Protein AF-A0A2D0HKQ8-F1 (afdb_monomer_lite)

Sequence (225 aa):
MSVLKEPLATPSRVRGIYRYLLQIKGQREKRQVLEQILSPNKLVEHLLSAEDKLNGKKAPHIMFRRTLNESIKCGLLIDNNDEICINPNLPEEARNPQLGDNLLPNTLATLFFASGNTDEEDFAYVCTWFLAQDIYDFSGNWKVVEEMVVNQGVAESLELKMSNNTLSGQMDDWICYIGLAWGHALDGKKVTVPDPTLYIKRNLKDLFQKTSWYKNYSSEILLTG

Radius of gyration: 21.57 Å; chains: 1; bounding box: 50×76×58 Å

pLDDT: mean 85.51, std 13.69, range [39.44, 98.31]

Secondary structure (DSSP, 8-state):
--GGG-TT--HHHHHHHHHHHHHSGGGEEEHHHHHHHHS-HHHHGGGS-HHHHHTTPPPP-HHHHHHHHHHHHTTSEEEETTEEEE-TTS-TTTT-TTTHHHHHHHHHHHHHT-TT-TTSHHHHHHHHHHHTS-TTT---SHHHHHHHHHHTTHHHHS-----SHHHHHHHHHHHHHHTSEEEEEETTEEEEEE-THHHHHHHHHHHHHS-GGGGTSSSSSSS--

Structure (mmCIF, N/CA/C/O backbone):
data_AF-A0A2D0HKQ8-F1
#
_entry.id   AF-A0A2D0HKQ8-F1
#
loop_
_atom_site.group_PDB
_atom_site.id
_atom_site.type_symbol
_atom_site.label_atom_id
_atom_site.label_alt_id
_atom_site.label_comp_id
_atom_site.label_asym_id
_atom_site.label_entity_id
_atom_site.label_seq_id
_atom_site.pdbx_PDB_ins_code
_atom_site.Cartn_x
_atom_site.Cartn_y
_atom_site.Cartn_z
_atom_site.occupancy
_atom_site.B_iso_or_equiv
_atom_site.auth_seq_id
_atom_site.auth_comp_id
_atom_site.auth_asym_id
_atom_site.auth_atom_id
_atom_site.pdbx_PDB_model_num
ATOM 1 N N . MET A 1 1 ? -7.581 9.663 -8.460 1.00 60.88 1 MET A N 1
ATOM 2 C CA . MET A 1 1 ? -6.170 10.109 -8.272 1.00 60.88 1 MET A CA 1
ATOM 3 C C . MET A 1 1 ? -5.480 9.062 -7.430 1.00 60.88 1 MET A C 1
ATOM 5 O O . MET A 1 1 ? -5.968 8.878 -6.326 1.00 60.88 1 MET A O 1
ATOM 9 N N . SER A 1 2 ? -4.420 8.397 -7.898 1.00 81.38 2 SER A N 1
ATOM 10 C CA . SER A 1 2 ? -3.868 7.227 -7.191 1.00 81.38 2 SER A CA 1
ATOM 11 C C . SER A 1 2 ? -3.296 7.528 -5.818 1.00 81.38 2 SER A C 1
ATOM 13 O O . SER A 1 2 ? -3.039 8.678 -5.446 1.00 81.38 2 SER A O 1
ATOM 15 N N . VAL A 1 3 ? -2.986 6.440 -5.122 1.00 87.19 3 VAL A N 1
ATOM 16 C CA . VAL A 1 3 ? -2.209 6.423 -3.888 1.00 87.19 3 VAL A CA 1
ATOM 17 C C . VAL A 1 3 ? -0.867 7.170 -3.992 1.00 87.19 3 VAL A C 1
ATOM 19 O O . VAL A 1 3 ? -0.371 7.669 -2.985 1.00 87.19 3 VAL A O 1
ATOM 22 N N . LEU A 1 4 ? -0.303 7.348 -5.198 1.00 86.56 4 LEU A N 1
ATOM 23 C CA . LEU A 1 4 ? 0.923 8.134 -5.404 1.00 86.56 4 LEU A CA 1
ATOM 24 C C . LEU A 1 4 ? 0.762 9.606 -5.019 1.00 86.56 4 LEU A C 1
ATOM 26 O O . LEU A 1 4 ? 1.709 10.234 -4.545 1.00 86.56 4 LEU A O 1
ATOM 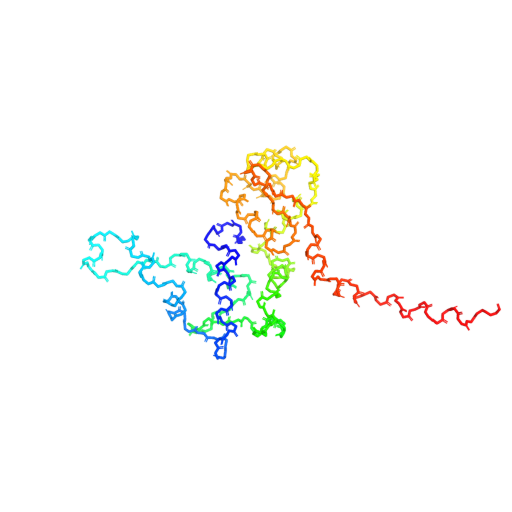30 N N . LYS A 1 5 ? -0.426 10.172 -5.242 1.00 87.25 5 LYS A N 1
ATOM 31 C CA . LYS A 1 5 ? -0.702 11.601 -5.038 1.00 87.25 5 LYS A CA 1
ATOM 32 C C . LYS A 1 5 ? -1.085 11.930 -3.594 1.00 87.25 5 LYS A C 1
ATOM 34 O O . LYS A 1 5 ? -1.220 13.107 -3.263 1.00 87.25 5 LYS A O 1
ATOM 39 N N . GLU A 1 6 ? -1.219 10.924 -2.730 1.00 91.94 6 GLU A N 1
ATOM 40 C CA . GLU A 1 6 ? -1.502 11.095 -1.307 1.00 91.94 6 GLU A CA 1
ATOM 41 C C . GLU A 1 6 ? -0.282 10.672 -0.466 1.00 91.94 6 GLU A C 1
ATOM 43 O O . GLU A 1 6 ? -0.179 9.524 -0.035 1.00 91.94 6 GLU A O 1
ATOM 48 N N . PRO A 1 7 ? 0.657 11.592 -0.172 1.00 89.25 7 PRO A N 1
ATOM 49 C CA . PRO A 1 7 ? 1.921 11.256 0.490 1.00 89.25 7 PRO A CA 1
ATOM 50 C C . PRO A 1 7 ? 1.766 10.759 1.929 1.00 89.25 7 PRO A C 1
ATOM 52 O O . PRO A 1 7 ? 2.714 10.259 2.547 1.00 89.25 7 PRO A O 1
ATOM 55 N N . LEU A 1 8 ? 0.576 10.925 2.506 1.00 91.44 8 LEU A N 1
ATOM 56 C CA . LEU A 1 8 ? 0.269 10.392 3.819 1.00 91.44 8 LEU A CA 1
ATOM 57 C C . LEU A 1 8 ? -0.175 8.927 3.758 1.00 91.44 8 LEU A C 1
ATOM 59 O O . LEU A 1 8 ? -0.024 8.243 4.768 1.00 91.44 8 LEU A O 1
ATOM 63 N N . ALA A 1 9 ? -0.620 8.416 2.610 1.00 93.38 9 ALA A N 1
ATOM 64 C CA . ALA A 1 9 ? -1.047 7.032 2.418 1.00 93.38 9 ALA A CA 1
ATOM 65 C C . ALA A 1 9 ? 0.132 6.111 2.056 1.00 93.38 9 ALA A C 1
ATOM 67 O O . ALA A 1 9 ? 0.179 5.509 0.991 1.00 93.38 9 ALA A O 1
ATOM 68 N N . THR A 1 10 ? 1.101 5.977 2.965 1.00 94.50 10 THR A N 1
ATOM 69 C CA . THR A 1 10 ? 2.236 5.058 2.771 1.00 94.50 10 THR A CA 1
ATOM 70 C C . THR A 1 10 ? 1.828 3.601 3.018 1.00 94.50 10 THR A C 1
ATOM 72 O O . THR A 1 10 ? 0.952 3.345 3.859 1.00 94.50 10 THR A O 1
ATOM 75 N N . PRO A 1 11 ? 2.523 2.613 2.417 1.00 96.50 11 PRO A N 1
ATOM 76 C CA . PRO A 1 11 ? 2.195 1.198 2.602 1.00 96.50 11 PRO A CA 1
ATOM 77 C C . PRO A 1 11 ? 2.167 0.755 4.069 1.00 96.50 11 PRO A C 1
ATOM 79 O O . PRO A 1 11 ? 1.305 -0.013 4.490 1.00 96.50 11 PRO A O 1
ATOM 82 N N . SER A 1 12 ? 3.088 1.276 4.885 1.00 95.56 12 SER A N 1
ATOM 83 C CA . SER A 1 12 ? 3.167 0.979 6.319 1.00 95.56 12 SER A CA 1
ATOM 84 C C . SER A 1 12 ? 1.918 1.409 7.094 1.00 95.56 12 SER A C 1
ATOM 86 O O . SER A 1 12 ? 1.480 0.693 7.995 1.00 95.56 12 SER A O 1
ATOM 88 N N . ARG A 1 13 ? 1.321 2.551 6.737 1.00 95.56 13 ARG A N 1
ATOM 89 C CA . ARG A 1 13 ? 0.114 3.074 7.388 1.00 95.56 13 ARG A CA 1
ATOM 90 C C . ARG A 1 13 ? -1.123 2.309 6.932 1.00 95.56 13 ARG A C 1
ATOM 92 O O . ARG A 1 13 ? -1.916 1.914 7.783 1.00 95.56 13 ARG A O 1
ATOM 99 N N . VAL A 1 14 ? -1.237 2.025 5.631 1.00 97.75 14 VAL A N 1
ATOM 100 C CA . VAL A 1 14 ? -2.306 1.172 5.075 1.00 97.75 14 VAL A CA 1
ATOM 101 C C . VAL A 1 14 ? -2.284 -0.203 5.746 1.00 97.75 14 VAL A C 1
ATOM 103 O O . VAL A 1 14 ? -3.293 -0.650 6.295 1.00 97.75 14 VAL A O 1
ATOM 106 N N . ARG A 1 15 ? -1.102 -0.832 5.817 1.00 97.75 15 ARG A N 1
ATOM 107 C CA . ARG A 1 15 ? -0.894 -2.101 6.523 1.00 97.75 15 ARG A CA 1
ATOM 108 C C . ARG A 1 15 ? -1.275 -2.014 7.998 1.00 97.75 15 ARG A C 1
ATOM 110 O O . ARG A 1 15 ? -1.873 -2.949 8.514 1.00 97.75 15 ARG A O 1
ATOM 117 N N . GLY A 1 16 ? -0.951 -0.914 8.679 1.00 97.06 16 GLY A N 1
ATOM 118 C CA . GLY A 1 16 ? -1.303 -0.707 10.086 1.00 97.06 16 GLY A CA 1
ATOM 119 C C . GLY A 1 16 ? -2.813 -0.760 10.334 1.00 97.06 16 GLY A C 1
ATOM 120 O O . GLY A 1 16 ? -3.260 -1.491 11.219 1.00 97.06 16 GLY A O 1
ATOM 121 N N . ILE A 1 17 ? -3.595 -0.049 9.514 1.00 97.75 17 ILE A N 1
ATOM 122 C CA . ILE A 1 17 ? -5.064 -0.065 9.591 1.00 97.75 17 ILE A CA 1
ATOM 123 C C . ILE A 1 17 ? -5.597 -1.468 9.291 1.00 97.75 17 ILE A C 1
ATOM 125 O O . ILE A 1 17 ? -6.369 -2.025 10.072 1.00 97.75 17 ILE A O 1
ATOM 129 N N . TYR A 1 18 ? -5.143 -2.061 8.189 1.00 98.31 18 TYR A N 1
ATOM 130 C CA . TYR A 1 18 ? -5.582 -3.380 7.750 1.00 98.31 18 TYR A CA 1
ATOM 131 C C . TYR A 1 18 ? -5.299 -4.474 8.782 1.00 98.31 18 TYR A C 1
ATOM 133 O O . TYR A 1 18 ? -6.181 -5.250 9.148 1.00 98.31 18 TYR A O 1
ATOM 141 N N . ARG A 1 19 ? -4.071 -4.507 9.306 1.00 97.69 19 ARG A N 1
ATOM 142 C CA . ARG A 1 19 ? -3.633 -5.485 10.301 1.00 97.69 19 ARG A CA 1
ATOM 143 C C . ARG A 1 19 ? -4.420 -5.361 11.598 1.00 97.69 19 ARG A C 1
ATOM 145 O O . ARG A 1 19 ? -4.717 -6.384 12.202 1.00 97.69 19 ARG A O 1
ATOM 152 N N . TYR A 1 20 ? -4.763 -4.147 12.026 1.00 97.75 20 TYR A N 1
ATOM 153 C CA . TYR A 1 20 ? -5.640 -3.962 13.179 1.00 97.75 20 TYR A CA 1
ATOM 154 C C . TYR A 1 20 ? -7.021 -4.580 12.919 1.00 97.75 20 TYR A C 1
ATOM 156 O O . TYR A 1 20 ? -7.471 -5.421 13.698 1.00 97.75 20 TYR A O 1
ATOM 164 N N . LEU A 1 21 ? -7.650 -4.238 11.789 1.00 97.94 21 LEU A N 1
ATOM 165 C CA . LEU A 1 21 ? -8.974 -4.753 11.428 1.00 97.94 21 LEU A CA 1
ATOM 166 C C . LEU A 1 21 ? -8.990 -6.280 11.258 1.00 97.94 21 LEU A C 1
ATOM 168 O O . LEU A 1 21 ? -9.980 -6.914 11.603 1.00 97.94 21 LEU A O 1
ATOM 172 N N . LEU A 1 22 ? -7.895 -6.893 10.803 1.00 97.50 22 LEU A N 1
ATOM 173 C CA . LEU A 1 22 ? -7.784 -8.352 10.718 1.00 97.50 22 LEU A CA 1
ATOM 174 C C . LEU A 1 22 ? -7.920 -9.050 12.079 1.00 97.50 22 LEU A C 1
ATOM 176 O O . LEU A 1 22 ? -8.402 -10.179 12.125 1.00 97.50 22 LEU A O 1
ATOM 180 N N . GLN A 1 23 ? -7.475 -8.414 13.167 1.00 96.81 23 GLN A N 1
ATOM 181 C CA . GLN A 1 23 ? -7.371 -9.044 14.491 1.00 96.81 23 GLN A CA 1
ATOM 182 C C . GLN A 1 23 ? -8.586 -8.801 15.389 1.00 96.81 23 GLN A C 1
ATOM 184 O O . GLN A 1 23 ? -8.787 -9.525 16.365 1.00 96.81 23 GLN A O 1
ATOM 189 N N . ILE A 1 24 ? -9.400 -7.789 15.096 1.00 96.00 24 ILE A N 1
ATOM 190 C CA . ILE A 1 24 ? -10.582 -7.488 15.904 1.00 96.00 24 ILE A CA 1
ATOM 191 C C . ILE A 1 24 ? -11.758 -8.404 15.555 1.00 96.00 24 ILE A C 1
ATOM 193 O O . ILE A 1 24 ? -11.934 -8.863 14.423 1.00 96.00 24 ILE A O 1
ATOM 197 N N . LYS A 1 25 ? -12.618 -8.652 16.547 1.00 92.19 25 LYS A N 1
ATOM 198 C CA . LYS A 1 25 ? -13.805 -9.491 16.375 1.00 92.19 25 LYS A CA 1
ATOM 199 C C . LYS A 1 25 ? -14.742 -8.878 15.332 1.00 92.19 25 LYS A C 1
ATOM 201 O O . LYS A 1 25 ? -15.157 -7.734 15.458 1.00 92.19 25 LYS A O 1
ATOM 206 N N . GLY A 1 26 ? -15.109 -9.670 14.327 1.00 92.50 26 GLY A N 1
ATOM 207 C CA . GLY A 1 26 ? -16.005 -9.231 13.253 1.00 92.50 26 GLY A CA 1
ATOM 208 C C . GLY A 1 26 ? -15.357 -8.307 12.219 1.00 92.50 26 GLY A C 1
ATOM 209 O O . GLY A 1 26 ? -16.068 -7.848 11.332 1.00 92.50 26 GLY A O 1
ATOM 210 N N . GLN A 1 27 ? -14.044 -8.052 12.320 1.00 96.06 27 GLN A N 1
ATOM 211 C CA . GLN A 1 27 ? -13.247 -7.286 11.349 1.00 96.06 27 GLN A CA 1
ATOM 212 C C . GLN A 1 27 ? -13.835 -5.924 10.981 1.00 96.06 27 GLN A C 1
ATOM 214 O O . GLN A 1 27 ? -13.778 -5.476 9.832 1.00 96.06 27 GLN A O 1
ATOM 219 N N . ARG A 1 28 ? -14.436 -5.281 11.981 1.00 96.38 28 ARG A N 1
ATOM 220 C CA . ARG A 1 28 ? -15.141 -4.017 11.841 1.00 96.38 28 ARG A CA 1
ATOM 221 C C . ARG A 1 28 ? -14.999 -3.180 13.095 1.00 96.38 28 ARG A C 1
ATOM 223 O O . ARG A 1 28 ? -15.052 -3.721 14.195 1.00 96.38 28 ARG A O 1
ATOM 230 N N . GLU A 1 29 ? -14.836 -1.879 12.917 1.00 97.31 29 GLU A N 1
ATOM 231 C CA . GLU A 1 29 ? -14.705 -0.930 14.019 1.00 97.31 29 GLU A CA 1
ATOM 232 C C . GLU A 1 29 ? -15.320 0.413 13.643 1.00 97.31 29 GLU A C 1
ATOM 234 O O . GLU A 1 29 ? -15.276 0.825 12.481 1.00 97.31 29 GLU A O 1
ATOM 239 N N . LYS A 1 30 ? -15.854 1.132 14.630 1.00 96.75 30 LYS A N 1
ATOM 240 C CA . LYS A 1 30 ? -16.322 2.502 14.423 1.00 96.75 30 LYS A CA 1
ATOM 241 C C . LYS A 1 30 ? -15.161 3.387 13.997 1.00 96.75 30 LYS A C 1
ATOM 243 O O . LYS A 1 30 ? -14.105 3.382 14.635 1.00 96.75 30 LYS A O 1
ATOM 248 N N . ARG A 1 31 ? -15.372 4.226 12.982 1.00 95.50 31 ARG A N 1
ATOM 249 C CA . ARG A 1 31 ? -14.347 5.139 12.447 1.00 95.50 31 ARG A CA 1
ATOM 250 C C . ARG A 1 31 ? -13.660 5.949 13.550 1.00 95.50 31 ARG A C 1
ATOM 252 O O . ARG A 1 31 ? -12.436 6.049 13.566 1.00 95.50 31 ARG A O 1
ATOM 259 N N . GLN A 1 32 ? -14.432 6.484 14.498 1.00 92.50 32 GLN A N 1
ATOM 260 C CA . GLN A 1 32 ? -13.900 7.281 15.611 1.00 92.50 32 GLN A CA 1
ATOM 261 C C . GLN A 1 32 ? -12.996 6.478 16.555 1.00 92.50 32 GLN A C 1
ATOM 263 O O . GLN A 1 32 ? -11.995 7.004 17.039 1.00 92.50 32 GLN A O 1
ATOM 268 N N . VAL A 1 33 ? -13.343 5.217 16.823 1.00 93.94 33 VAL A N 1
ATOM 269 C CA . VAL A 1 33 ? -12.554 4.329 17.689 1.00 93.94 33 VAL A CA 1
ATOM 270 C C . VAL A 1 33 ? -11.253 3.955 16.983 1.00 93.94 33 VAL A C 1
ATOM 272 O O . VAL A 1 33 ? -10.176 4.075 17.565 1.00 93.94 33 VAL A O 1
ATOM 275 N N . LEU A 1 34 ? -11.342 3.607 15.698 1.00 94.31 34 LEU A N 1
ATOM 276 C CA . LEU A 1 34 ? -10.190 3.308 14.853 1.00 94.31 34 LEU A CA 1
ATOM 277 C C . LEU A 1 34 ? -9.210 4.495 14.776 1.00 94.31 34 LEU A C 1
ATOM 279 O O . LEU A 1 34 ? -8.004 4.306 14.945 1.00 94.31 34 LEU A O 1
ATOM 283 N N . GLU A 1 35 ? -9.727 5.718 14.596 1.00 93.19 35 GLU A N 1
ATOM 284 C CA . GLU A 1 35 ? -8.941 6.962 14.577 1.00 93.19 35 GLU A CA 1
ATOM 285 C C . GLU A 1 35 ? -8.179 7.165 15.895 1.00 93.19 35 GLU A C 1
ATOM 287 O O . GLU A 1 35 ? -6.978 7.428 15.877 1.00 93.19 35 GLU A O 1
ATOM 292 N N . GLN A 1 36 ? -8.837 6.970 17.041 1.00 91.31 36 GLN A N 1
ATOM 293 C CA . GLN A 1 36 ? -8.220 7.157 18.359 1.00 91.31 36 GLN A CA 1
ATOM 294 C C . GLN A 1 36 ? -7.177 6.090 18.705 1.00 91.31 36 GLN A C 1
ATOM 296 O O . GLN A 1 36 ? -6.189 6.404 19.370 1.00 91.31 36 GLN A O 1
ATOM 301 N N . ILE A 1 37 ? -7.386 4.843 18.277 1.00 92.50 37 ILE A N 1
ATOM 302 C CA . ILE A 1 37 ? -6.461 3.737 18.554 1.00 92.50 37 ILE A CA 1
ATOM 303 C C . ILE A 1 37 ? -5.204 3.855 17.689 1.00 92.50 37 ILE A C 1
ATOM 305 O O . ILE A 1 37 ? -4.091 3.735 18.201 1.00 92.50 37 ILE A O 1
ATOM 309 N N . LEU A 1 38 ? -5.370 4.094 16.385 1.00 92.62 38 LEU A N 1
ATOM 310 C CA . LEU A 1 38 ? -4.259 4.098 15.428 1.00 92.62 38 LEU A CA 1
ATOM 311 C C . LEU A 1 38 ? -3.566 5.458 15.306 1.00 92.62 38 LEU A C 1
ATOM 313 O O . LEU A 1 38 ? -2.425 5.535 14.854 1.00 92.62 38 LEU A O 1
ATOM 317 N N . SER A 1 39 ? -4.224 6.533 15.736 1.00 91.25 39 SER A N 1
ATOM 318 C CA . SER A 1 39 ? -3.651 7.873 15.810 1.00 91.25 39 SER A CA 1
ATOM 319 C C . SER A 1 39 ? -4.059 8.553 17.123 1.00 91.25 39 SER A C 1
ATOM 321 O O . SER A 1 39 ? -4.882 9.459 17.111 1.00 91.25 39 SER A O 1
ATOM 323 N N . PRO A 1 40 ? -3.503 8.159 18.283 1.00 89.19 40 PRO A N 1
ATOM 324 C CA . PRO A 1 40 ? -3.860 8.777 19.559 1.00 89.19 40 PRO A CA 1
ATOM 325 C C . PRO A 1 40 ? -3.636 10.294 19.578 1.00 89.19 40 PRO A C 1
ATOM 327 O O . PRO A 1 40 ? -2.639 10.781 19.043 1.00 89.19 40 PRO A O 1
ATOM 330 N N . ASN A 1 41 ? -4.502 11.039 20.280 1.00 86.88 41 ASN A N 1
ATOM 331 C CA . ASN A 1 41 ? -4.439 12.511 20.372 1.00 86.88 41 ASN A CA 1
ATOM 332 C C . ASN A 1 41 ? -3.042 13.032 20.745 1.00 86.88 41 ASN A C 1
ATOM 334 O O . ASN A 1 41 ? -2.561 13.992 20.150 1.00 86.88 41 ASN A O 1
ATOM 338 N N . LYS A 1 42 ? -2.343 12.344 21.656 1.00 86.12 42 LYS A N 1
ATOM 339 C CA . LYS A 1 42 ? -0.983 12.711 22.080 1.00 86.12 42 LYS A CA 1
ATOM 340 C C . LYS A 1 42 ? 0.024 12.784 20.928 1.00 86.12 42 LYS A C 1
ATOM 342 O O . LYS A 1 42 ? 0.965 13.564 21.000 1.00 86.12 42 LYS A O 1
ATOM 347 N N . LEU A 1 43 ? -0.164 12.001 19.863 1.00 84.62 43 LEU A N 1
ATOM 348 C CA . LEU A 1 43 ? 0.714 12.038 18.690 1.00 84.62 43 LEU A CA 1
ATOM 349 C C . LEU A 1 43 ? 0.477 13.274 17.818 1.00 84.62 43 LEU A C 1
ATOM 351 O O . LEU A 1 43 ? 1.386 13.696 17.113 1.00 84.62 43 LEU A O 1
ATOM 355 N N . VAL A 1 44 ? -0.717 13.867 17.871 1.00 85.31 44 VAL A N 1
ATOM 356 C CA . VAL A 1 44 ? -1.133 14.989 17.013 1.00 85.31 44 VAL A CA 1
ATOM 357 C C . VAL A 1 44 ? -1.253 16.317 17.768 1.00 85.31 44 VAL A C 1
ATOM 359 O O . VAL A 1 44 ? -1.346 17.369 17.147 1.00 85.31 44 VAL A O 1
ATOM 362 N N . GLU A 1 45 ? -1.166 16.310 19.098 1.00 85.00 45 GLU A N 1
ATOM 363 C CA . GLU A 1 45 ? -1.224 17.506 19.953 1.00 85.00 45 GLU A CA 1
ATOM 364 C C . GLU A 1 45 ? -0.176 18.578 19.613 1.00 85.00 45 GLU A C 1
ATOM 366 O O . GLU A 1 45 ? -0.408 19.762 19.857 1.00 85.00 45 GLU A O 1
ATOM 371 N N . HIS A 1 46 ? 0.977 18.201 19.054 1.00 85.62 46 HIS A N 1
ATOM 372 C CA . HIS A 1 46 ? 2.011 19.154 18.632 1.00 85.62 46 HIS A CA 1
ATOM 373 C C . HIS A 1 46 ? 1.584 20.023 17.436 1.00 85.62 46 HIS A C 1
ATOM 375 O O . HIS A 1 46 ? 2.191 21.062 17.201 1.00 85.62 46 HIS A O 1
ATOM 381 N N . LEU A 1 47 ? 0.534 19.623 16.711 1.00 85.31 47 LEU A N 1
ATOM 382 C CA . LEU A 1 47 ? -0.031 20.370 15.584 1.00 85.31 47 LEU A CA 1
ATOM 383 C C . LEU A 1 47 ? -0.984 21.490 16.027 1.00 85.31 47 LEU A C 1
ATOM 385 O O . LEU A 1 47 ? -1.402 22.296 15.200 1.00 85.31 47 LEU A O 1
ATOM 389 N N . LEU A 1 48 ? -1.360 21.533 17.309 1.00 86.75 48 LEU A N 1
ATOM 390 C CA . LEU A 1 48 ? -2.221 22.577 17.862 1.00 86.75 48 LEU A CA 1
ATOM 391 C C . LEU A 1 48 ? -1.397 23.769 18.346 1.00 86.75 48 LEU A C 1
ATOM 393 O O . LEU A 1 48 ? -0.386 23.595 19.035 1.00 86.75 48 LEU A O 1
ATOM 397 N N . SER A 1 49 ? -1.894 24.977 18.079 1.00 87.25 49 SER A N 1
ATOM 398 C CA . SER A 1 49 ? -1.389 26.189 18.724 1.00 87.25 49 SER A CA 1
ATOM 399 C C . SER A 1 49 ? -1.674 26.168 20.236 1.00 87.25 49 SER A C 1
ATOM 401 O O . SER A 1 49 ? -2.555 25.447 20.713 1.00 87.25 49 SER A O 1
ATOM 403 N N . ALA A 1 50 ? -0.936 26.963 21.018 1.00 85.19 50 ALA A N 1
ATOM 404 C CA . ALA A 1 50 ? -1.179 27.081 22.460 1.00 85.19 50 ALA A CA 1
ATOM 405 C C . ALA A 1 50 ? -2.607 27.576 22.766 1.00 85.19 50 ALA A C 1
ATOM 407 O O . ALA A 1 50 ? -3.240 27.098 23.705 1.00 85.19 50 ALA A O 1
ATOM 408 N N . GLU A 1 51 ? -3.133 28.472 21.930 1.00 86.00 51 GLU A N 1
ATOM 409 C CA . GLU A 1 51 ? -4.498 28.993 22.025 1.00 86.00 51 GLU A CA 1
ATOM 410 C C . GLU A 1 51 ? -5.550 27.917 21.713 1.00 86.00 51 GLU A C 1
ATOM 412 O O . GLU A 1 51 ? -6.536 27.780 22.436 1.00 86.00 51 GLU A O 1
ATOM 417 N N . ASP A 1 52 ? -5.323 27.075 20.701 1.00 88.38 52 ASP A N 1
ATOM 418 C CA . ASP A 1 52 ? -6.233 25.968 20.383 1.00 88.38 52 ASP A CA 1
ATOM 419 C C . ASP A 1 52 ? -6.282 24.915 21.498 1.00 88.38 52 ASP A C 1
ATOM 421 O O . ASP A 1 52 ? -7.351 24.365 21.778 1.00 88.38 52 ASP A O 1
ATOM 425 N N . LYS A 1 53 ? -5.147 24.666 22.167 1.00 82.94 53 LYS A N 1
ATOM 426 C CA . LYS A 1 53 ? -5.082 23.781 23.341 1.00 82.94 53 LYS A CA 1
ATOM 427 C C . LYS A 1 53 ? -5.885 24.344 24.511 1.00 82.94 53 LYS A C 1
ATOM 429 O O . LYS A 1 53 ? -6.640 23.601 25.133 1.00 82.94 53 LYS A O 1
ATOM 434 N N . LEU A 1 54 ? -5.755 25.645 24.783 1.00 83.00 54 LEU A N 1
ATOM 435 C CA . LEU A 1 54 ? -6.504 26.335 25.841 1.00 83.00 54 LEU A CA 1
ATOM 436 C C . LEU A 1 54 ? -8.017 26.337 25.575 1.00 83.00 54 LEU A C 1
ATOM 438 O O . LEU A 1 54 ? -8.801 26.179 26.505 1.00 83.00 54 LEU A O 1
ATOM 442 N N . ASN A 1 55 ? -8.421 26.423 24.306 1.00 86.31 55 ASN A N 1
ATOM 443 C CA . ASN A 1 55 ? -9.821 26.367 23.878 1.00 86.31 55 ASN A CA 1
ATOM 444 C C . ASN A 1 55 ? -10.386 24.935 23.765 1.00 86.31 55 ASN A C 1
ATOM 446 O O . ASN A 1 55 ? -11.504 24.749 23.285 1.00 86.31 55 ASN A O 1
ATOM 450 N N . GLY A 1 56 ? -9.626 23.909 24.163 1.00 82.69 56 GLY A N 1
ATOM 451 C CA . GLY A 1 56 ? -10.074 22.514 24.143 1.00 82.69 56 GLY A CA 1
ATOM 452 C C . GLY A 1 56 ? -10.277 21.924 22.742 1.00 82.69 56 GLY A C 1
ATOM 453 O O . GLY A 1 56 ? -10.967 20.909 22.601 1.00 82.69 56 GLY A O 1
ATOM 454 N N . LYS A 1 57 ? -9.700 22.525 21.691 1.00 83.75 57 LYS A N 1
ATOM 455 C CA . LYS A 1 57 ? -9.772 21.958 20.339 1.00 83.75 57 LYS A CA 1
ATOM 456 C C . LYS A 1 57 ? -8.945 20.676 20.252 1.00 83.75 57 LYS A C 1
ATOM 458 O O . LYS A 1 57 ? -7.878 20.552 20.848 1.00 83.75 57 LYS A O 1
ATOM 463 N N . LYS A 1 58 ? -9.425 19.724 19.451 1.00 81.44 58 LYS A N 1
ATOM 464 C CA . LYS A 1 58 ? -8.699 18.489 19.129 1.00 81.44 58 LYS A CA 1
ATOM 465 C C . LYS A 1 58 ? -7.914 18.668 17.836 1.00 81.44 58 LYS A C 1
ATOM 467 O O . LYS A 1 58 ? -8.419 19.257 16.881 1.00 81.44 58 LYS A O 1
ATOM 472 N N . ALA A 1 59 ? -6.693 18.145 17.812 1.00 83.94 59 ALA A N 1
ATOM 473 C CA . ALA A 1 59 ? -5.861 18.167 16.620 1.00 83.94 59 ALA A CA 1
ATOM 474 C C . ALA A 1 59 ? -6.499 17.313 15.513 1.00 83.94 59 ALA A C 1
ATOM 476 O O . ALA A 1 59 ? -7.104 16.279 15.807 1.00 83.94 59 ALA A O 1
ATOM 477 N N . PRO A 1 60 ? -6.372 17.705 14.239 1.00 84.94 60 PRO A N 1
ATOM 478 C CA . PRO A 1 60 ? -6.889 16.898 13.149 1.00 84.94 60 PRO A CA 1
ATOM 479 C C . PRO A 1 60 ? -5.993 15.670 12.915 1.00 84.94 60 PRO A C 1
ATOM 481 O O . PRO A 1 60 ? -4.782 15.791 12.731 1.00 84.94 60 PRO A O 1
ATOM 484 N N . HIS A 1 61 ? -6.590 14.478 12.832 1.00 89.31 61 HIS A N 1
ATOM 485 C CA . HIS A 1 61 ? -5.881 13.225 12.531 1.00 89.31 61 HIS A CA 1
ATOM 486 C C . HIS A 1 61 ? -5.663 13.053 11.019 1.00 89.31 61 HIS A C 1
ATOM 488 O O . HIS A 1 61 ? -6.091 12.069 10.413 1.00 89.31 61 HIS A O 1
ATOM 494 N N . ILE A 1 62 ? -5.030 14.045 10.381 1.00 90.44 62 ILE A N 1
ATOM 495 C CA . ILE A 1 62 ? -4.942 14.148 8.913 1.00 90.44 62 ILE A CA 1
ATOM 496 C C . ILE A 1 62 ? -4.305 12.893 8.308 1.00 90.44 62 ILE A C 1
ATOM 498 O O . ILE A 1 62 ? -4.863 12.328 7.373 1.00 90.44 62 ILE A O 1
ATOM 502 N N . MET A 1 63 ? -3.193 12.411 8.873 1.00 90.56 63 MET A N 1
ATOM 503 C CA . MET A 1 63 ? -2.489 11.231 8.351 1.00 90.56 63 MET A CA 1
ATOM 504 C C . MET A 1 63 ? -3.370 9.981 8.336 1.00 90.56 63 MET A C 1
ATOM 5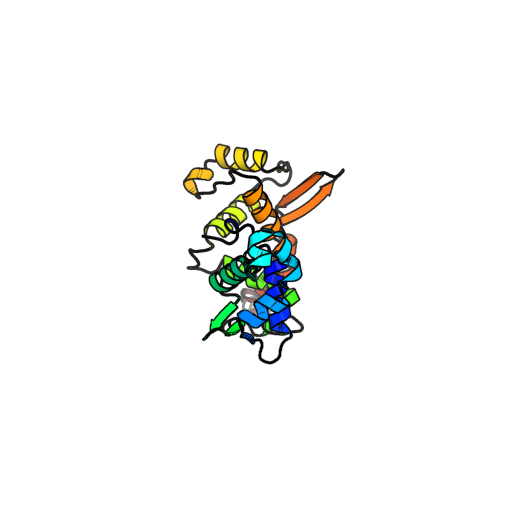06 O O . MET A 1 63 ? -3.429 9.278 7.327 1.00 90.56 63 MET A O 1
ATOM 510 N N . PHE A 1 64 ? -4.081 9.727 9.438 1.00 94.06 64 PHE A N 1
ATOM 511 C CA . PHE A 1 64 ? -4.993 8.593 9.542 1.00 94.06 64 PHE A CA 1
ATOM 512 C C . PHE A 1 64 ? -6.136 8.720 8.537 1.00 94.06 64 PHE A C 1
ATOM 514 O O . PHE A 1 64 ? -6.376 7.796 7.766 1.00 94.06 64 PHE A O 1
ATOM 521 N N . ARG A 1 65 ? -6.794 9.884 8.490 1.00 94.69 65 ARG A N 1
ATOM 522 C CA . ARG A 1 65 ? -7.947 10.110 7.610 1.00 94.69 65 ARG A CA 1
ATOM 523 C C . ARG A 1 65 ? -7.586 9.973 6.134 1.00 94.69 65 ARG A C 1
ATOM 525 O O . ARG A 1 65 ? -8.330 9.340 5.396 1.00 94.69 65 ARG A O 1
ATOM 532 N N . ARG A 1 66 ? -6.442 10.520 5.710 1.00 95.00 66 ARG A N 1
ATOM 533 C CA . ARG A 1 66 ? -5.952 10.373 4.331 1.00 95.00 66 ARG A CA 1
ATOM 534 C C . ARG A 1 66 ? -5.647 8.915 3.991 1.00 95.00 66 ARG A C 1
ATOM 536 O O . ARG A 1 66 ? -6.150 8.413 2.997 1.00 95.00 66 ARG A O 1
ATOM 543 N N . THR A 1 67 ? -4.928 8.208 4.866 1.00 96.12 67 THR A N 1
ATOM 544 C CA . THR A 1 67 ? -4.628 6.776 4.677 1.00 96.12 67 THR A CA 1
ATOM 545 C C . THR A 1 67 ? -5.903 5.928 4.600 1.00 96.12 67 THR A C 1
ATOM 547 O O . THR A 1 67 ? -6.014 5.041 3.755 1.00 96.12 67 THR A O 1
ATOM 550 N N . LEU A 1 68 ? -6.873 6.193 5.481 1.00 96.88 68 LEU A N 1
ATOM 551 C CA . LEU A 1 68 ? -8.151 5.488 5.514 1.00 96.88 68 LEU A CA 1
ATOM 552 C C . LEU A 1 68 ? -8.940 5.715 4.221 1.00 96.88 68 LEU A C 1
ATOM 554 O O . LEU A 1 68 ? -9.440 4.755 3.645 1.00 96.88 68 LEU A O 1
ATOM 558 N N . ASN A 1 69 ? -9.017 6.962 3.754 1.00 95.69 69 ASN A N 1
ATOM 559 C CA . ASN A 1 69 ? -9.710 7.292 2.513 1.00 95.69 69 ASN A CA 1
ATOM 560 C C . ASN A 1 69 ? -9.087 6.573 1.311 1.00 95.69 69 ASN A C 1
ATOM 562 O O . ASN A 1 69 ? -9.831 5.995 0.529 1.00 95.69 69 ASN A O 1
ATOM 566 N N . GLU A 1 70 ? -7.755 6.529 1.198 1.00 95.62 70 GLU A N 1
ATOM 567 C CA . GLU A 1 70 ? -7.094 5.780 0.117 1.00 95.62 70 GLU A CA 1
ATOM 568 C C . GLU A 1 70 ? -7.334 4.269 0.226 1.00 95.62 70 GLU A C 1
ATOM 570 O O . GLU A 1 70 ? -7.569 3.604 -0.778 1.00 95.62 70 GLU A O 1
ATOM 575 N N . SER A 1 71 ? -7.372 3.730 1.449 1.00 96.88 71 SER A N 1
ATOM 576 C CA . SER A 1 71 ? -7.694 2.313 1.681 1.00 96.88 71 SER A CA 1
ATOM 577 C C . SER A 1 71 ? -9.137 1.969 1.287 1.00 96.88 71 SER A C 1
ATOM 579 O O . SER A 1 71 ? -9.411 0.855 0.844 1.00 96.88 71 SER A O 1
ATOM 581 N N . ILE A 1 72 ? -10.072 2.911 1.453 1.00 96.12 72 ILE A N 1
ATOM 582 C CA . ILE A 1 72 ? -11.460 2.759 0.997 1.00 96.12 72 ILE A CA 1
ATOM 583 C C . ILE A 1 72 ? -11.537 2.897 -0.524 1.00 96.12 72 ILE A C 1
ATOM 585 O O . ILE A 1 72 ? -12.169 2.080 -1.187 1.00 96.12 72 ILE A O 1
ATOM 589 N N . LYS A 1 73 ? -10.862 3.907 -1.078 1.00 94.31 73 LYS A N 1
ATOM 590 C CA . LYS A 1 73 ? -10.857 4.218 -2.509 1.00 94.31 73 LYS A CA 1
ATOM 591 C C . LYS A 1 73 ? -10.338 3.054 -3.348 1.00 94.31 73 LYS A C 1
ATOM 593 O O . LYS A 1 73 ? -10.976 2.689 -4.327 1.00 94.31 73 LYS A O 1
ATOM 598 N N . CYS A 1 74 ? -9.242 2.416 -2.933 1.00 93.69 74 CYS A N 1
ATOM 599 C CA . CYS A 1 74 ? -8.720 1.238 -3.627 1.00 93.69 74 CYS A CA 1
ATOM 600 C C . CYS A 1 74 ? -9.515 -0.049 -3.344 1.00 93.69 74 CYS A C 1
ATOM 602 O O . CYS A 1 74 ? -9.161 -1.111 -3.845 1.00 93.69 74 CYS A O 1
ATOM 604 N N . GLY A 1 75 ? -10.578 0.010 -2.535 1.00 95.38 75 GLY A N 1
ATOM 605 C CA . GLY A 1 75 ? -11.443 -1.131 -2.244 1.00 95.38 75 GLY A CA 1
ATOM 606 C C . GLY A 1 75 ? -10.864 -2.142 -1.254 1.00 95.38 75 GLY A C 1
ATOM 607 O O . GLY A 1 75 ? -11.426 -3.229 -1.116 1.00 95.38 75 GLY A O 1
ATOM 608 N N . LEU A 1 76 ? -9.779 -1.817 -0.543 1.00 97.56 76 LEU A N 1
ATOM 609 C CA . LEU A 1 76 ? -9.273 -2.657 0.548 1.00 97.56 76 LEU A CA 1
ATOM 610 C C . LEU A 1 76 ? -10.254 -2.661 1.731 1.00 97.56 76 LEU A C 1
ATOM 612 O O . LEU A 1 76 ? -10.527 -3.703 2.333 1.00 97.56 76 LEU A O 1
ATOM 616 N N . LEU A 1 77 ? -10.782 -1.482 2.058 1.00 98.06 77 LEU A N 1
ATOM 617 C CA . LEU A 1 77 ? -11.732 -1.251 3.142 1.00 98.06 77 LEU A CA 1
ATOM 618 C C . LEU A 1 77 ? -13.042 -0.689 2.587 1.00 98.06 77 LEU A C 1
ATOM 620 O O . LEU A 1 77 ? -13.080 -0.147 1.487 1.00 98.06 77 LEU A O 1
ATOM 624 N N . ILE A 1 78 ? -14.113 -0.783 3.367 1.00 97.62 78 ILE A N 1
ATOM 625 C CA . ILE A 1 78 ? -15.377 -0.098 3.084 1.00 97.62 78 ILE A CA 1
ATOM 626 C C . ILE A 1 78 ? -15.896 0.598 4.340 1.00 97.62 78 ILE A C 1
ATOM 628 O O . ILE A 1 78 ? -15.627 0.161 5.463 1.00 97.62 78 ILE A O 1
ATOM 632 N N . ASP A 1 79 ? -16.641 1.679 4.131 1.00 96.75 79 ASP A N 1
ATOM 633 C CA . ASP A 1 79 ? -17.350 2.418 5.173 1.00 96.75 79 ASP A CA 1
ATOM 634 C C . ASP A 1 79 ? -18.838 2.051 5.117 1.00 96.75 79 ASP A C 1
ATOM 636 O O . ASP A 1 79 ? -19.522 2.346 4.137 1.00 96.75 79 ASP A O 1
ATOM 640 N N . ASN A 1 80 ? -19.322 1.371 6.156 1.00 92.88 80 ASN A N 1
ATOM 641 C CA . ASN A 1 80 ? -20.703 0.926 6.286 1.00 92.88 80 ASN A CA 1
ATOM 642 C C . ASN A 1 80 ? -21.311 1.545 7.545 1.00 92.88 80 ASN A C 1
ATOM 644 O O . ASN A 1 80 ? -21.109 1.029 8.643 1.00 92.88 80 ASN A O 1
ATOM 648 N N . ASN A 1 81 ? -22.102 2.609 7.393 1.00 90.25 81 ASN A N 1
ATOM 649 C CA . ASN A 1 81 ? -22.784 3.279 8.507 1.00 90.25 81 ASN A CA 1
ATOM 650 C C . ASN A 1 81 ? -21.829 3.701 9.649 1.00 90.25 81 ASN A C 1
ATOM 652 O O . ASN A 1 81 ? -22.115 3.419 10.811 1.00 90.25 81 ASN A O 1
ATOM 656 N N . ASP A 1 82 ? -20.711 4.369 9.328 1.00 91.62 82 ASP A N 1
ATOM 657 C CA . ASP A 1 82 ? -19.672 4.816 10.286 1.00 91.62 82 ASP A CA 1
ATOM 658 C C . ASP A 1 82 ? -18.821 3.678 10.889 1.00 91.62 82 ASP A C 1
ATOM 660 O O . ASP A 1 82 ? -17.983 3.897 11.770 1.00 91.62 82 ASP A O 1
ATOM 664 N N . GLU A 1 83 ? -18.978 2.451 10.387 1.00 96.25 83 GLU A N 1
ATOM 665 C CA . GLU A 1 83 ? -18.102 1.324 10.693 1.00 96.25 83 GLU A CA 1
ATOM 666 C C . GLU A 1 83 ? -17.191 1.016 9.505 1.00 96.25 83 GLU A C 1
ATOM 668 O O . GLU A 1 83 ? -17.640 0.684 8.406 1.00 96.25 83 GLU A O 1
ATOM 673 N N . ILE A 1 84 ? -15.886 1.074 9.753 1.00 98.06 84 ILE A N 1
ATOM 674 C CA . ILE A 1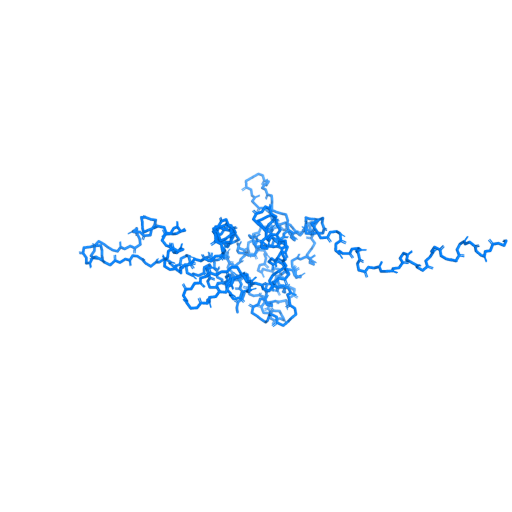 84 ? -14.864 0.670 8.797 1.00 98.06 84 ILE A CA 1
ATOM 675 C C . ILE A 1 84 ? -14.668 -0.834 8.920 1.00 98.06 84 ILE A C 1
ATOM 677 O O . ILE A 1 84 ? -14.448 -1.351 10.017 1.00 98.06 84 ILE A O 1
ATOM 681 N N . CYS A 1 85 ? -14.712 -1.540 7.795 1.00 97.75 85 CYS A N 1
ATOM 682 C CA . CYS A 1 85 ? -14.445 -2.972 7.749 1.00 97.75 85 CYS A CA 1
ATOM 683 C C . CYS A 1 85 ? -13.605 -3.359 6.535 1.00 97.75 85 CYS A C 1
ATOM 685 O O . CYS A 1 85 ? -13.517 -2.615 5.555 1.00 97.75 85 CYS A O 1
ATOM 687 N N . ILE A 1 86 ? -12.966 -4.527 6.617 1.00 98.19 86 ILE A N 1
ATOM 688 C CA . ILE A 1 86 ? -12.296 -5.123 5.459 1.00 98.19 86 ILE A CA 1
ATOM 689 C C . ILE A 1 86 ? -13.364 -5.444 4.412 1.00 98.19 86 ILE A C 1
ATOM 691 O O . ILE A 1 86 ? -14.408 -6.005 4.750 1.00 98.19 86 ILE A O 1
ATOM 695 N N . ASN A 1 87 ? -13.111 -5.087 3.151 1.00 97.44 87 ASN A N 1
ATOM 696 C CA . ASN A 1 87 ? -14.076 -5.298 2.080 1.00 97.44 87 ASN A CA 1
ATOM 697 C C . ASN A 1 87 ? -14.451 -6.798 1.980 1.00 97.44 87 ASN A C 1
ATOM 699 O O . ASN A 1 87 ? -13.575 -7.635 1.743 1.00 97.44 87 ASN A O 1
ATOM 703 N N . PRO A 1 88 ? -15.736 -7.170 2.159 1.00 96.12 88 PRO A N 1
ATOM 704 C CA . PRO A 1 88 ? -16.173 -8.565 2.188 1.00 96.12 88 PRO A CA 1
ATOM 705 C C . PRO A 1 88 ? -16.020 -9.269 0.835 1.00 96.12 88 PRO A C 1
ATOM 707 O O . PRO A 1 88 ? -15.975 -10.497 0.804 1.00 96.12 88 PRO A O 1
ATOM 710 N N . ASN A 1 89 ? -15.894 -8.508 -0.258 1.00 96.00 89 ASN A N 1
ATOM 711 C CA . ASN A 1 89 ? -15.663 -9.039 -1.601 1.00 96.00 89 ASN A CA 1
ATOM 712 C C . ASN A 1 89 ? -14.200 -9.451 -1.836 1.00 96.00 89 ASN A C 1
ATOM 714 O O . ASN A 1 89 ? -13.887 -10.015 -2.883 1.00 96.00 89 ASN A O 1
ATOM 718 N N . LEU A 1 90 ? -13.297 -9.182 -0.886 1.00 96.44 90 LEU A N 1
ATOM 719 C CA . LEU A 1 90 ? -11.925 -9.673 -0.960 1.00 96.44 90 LEU A CA 1
ATOM 720 C C . LEU A 1 90 ? -11.869 -11.197 -0.753 1.00 96.44 90 LEU A C 1
ATOM 722 O O . LEU A 1 90 ? -12.685 -11.750 0.003 1.00 96.44 90 LEU A O 1
ATOM 726 N N . PRO A 1 91 ? -10.870 -11.876 -1.353 1.00 94.81 91 PRO A N 1
ATOM 727 C CA . PRO A 1 91 ? -10.641 -13.301 -1.142 1.00 94.81 91 PRO A CA 1
ATOM 728 C C . PRO A 1 91 ? -10.586 -13.676 0.344 1.00 94.81 91 PRO A C 1
ATOM 730 O O . PRO A 1 91 ? -10.114 -12.901 1.179 1.00 94.81 91 PRO A O 1
ATOM 733 N N . GLU A 1 92 ? -11.038 -14.886 0.684 1.00 95.38 92 GLU A N 1
ATOM 734 C CA . GLU A 1 92 ? -11.054 -15.367 2.075 1.00 95.38 92 GLU A CA 1
ATOM 735 C C . GLU A 1 92 ? -9.667 -15.326 2.725 1.00 95.38 92 GLU A C 1
ATOM 737 O O . GLU A 1 92 ? -9.539 -14.943 3.886 1.00 95.38 92 GLU A O 1
ATOM 742 N N . GLU A 1 93 ? -8.619 -15.643 1.963 1.00 94.81 93 GLU A N 1
ATOM 743 C CA . GLU A 1 93 ? -7.234 -15.599 2.436 1.00 94.81 93 GLU A CA 1
ATOM 744 C C . GLU A 1 93 ? -6.779 -14.181 2.792 1.00 94.81 93 GLU A C 1
ATOM 746 O O . GLU A 1 93 ? -6.063 -13.995 3.776 1.00 94.81 93 GLU A O 1
ATOM 751 N N . ALA A 1 94 ? -7.235 -13.167 2.047 1.00 96.31 94 ALA A N 1
ATOM 752 C CA . ALA A 1 94 ? -6.957 -11.775 2.378 1.00 96.31 94 ALA A CA 1
ATOM 753 C C . ALA A 1 94 ? -7.613 -11.422 3.719 1.00 96.31 94 ALA A C 1
ATOM 755 O O . ALA A 1 94 ? -6.972 -10.831 4.583 1.00 96.31 94 ALA A O 1
ATOM 756 N N . ARG A 1 95 ? -8.850 -11.869 3.950 1.00 97.25 95 ARG A N 1
ATOM 757 C CA . ARG A 1 95 ? -9.589 -11.637 5.201 1.00 97.25 95 ARG A CA 1
ATOM 758 C C . ARG A 1 95 ? -9.145 -12.544 6.354 1.00 97.25 95 ARG A C 1
ATOM 760 O O . ARG A 1 95 ? -9.638 -12.399 7.467 1.00 97.25 95 ARG A O 1
ATOM 767 N N . ASN A 1 96 ? -8.220 -13.474 6.147 1.00 96.56 96 ASN A N 1
ATOM 768 C CA . ASN A 1 96 ? -7.783 -14.397 7.187 1.00 96.56 96 ASN A CA 1
ATOM 769 C C . ASN A 1 96 ? -6.761 -13.727 8.142 1.00 96.56 96 ASN A C 1
ATOM 771 O O . ASN A 1 96 ? -5.748 -13.215 7.668 1.00 96.56 96 ASN A O 1
ATOM 775 N N . PRO A 1 97 ? -6.936 -13.759 9.479 1.00 95.69 97 PRO A N 1
ATOM 776 C CA . PRO A 1 97 ? -6.021 -13.087 10.413 1.00 95.69 97 PRO A CA 1
ATOM 777 C C . PRO A 1 97 ? -4.576 -13.617 10.426 1.00 95.69 97 PRO A C 1
ATOM 779 O O . PRO A 1 97 ? -3.676 -12.904 10.870 1.00 95.69 97 PRO A O 1
ATOM 782 N N . GLN A 1 98 ? -4.342 -14.855 9.979 1.00 95.50 98 GLN A N 1
ATOM 783 C CA . GLN A 1 98 ? -3.022 -15.492 9.923 1.00 95.50 98 GLN A CA 1
ATOM 784 C C . GLN A 1 98 ? -2.316 -15.274 8.576 1.00 95.50 98 GLN A C 1
ATOM 786 O O . GLN A 1 98 ? -1.086 -15.215 8.532 1.00 95.50 98 GLN A O 1
ATOM 791 N N . LEU A 1 99 ? -3.074 -15.157 7.482 1.00 95.56 99 LEU A N 1
ATOM 792 C CA . LEU A 1 99 ? -2.531 -15.041 6.122 1.00 95.56 99 LEU A CA 1
ATOM 793 C C . LEU A 1 99 ? -2.594 -13.614 5.572 1.00 95.56 99 LEU A C 1
ATOM 795 O O . LEU A 1 99 ? -1.670 -13.177 4.888 1.00 95.56 99 LEU A O 1
ATOM 799 N N . GLY A 1 100 ? -3.650 -12.875 5.904 1.00 95.50 100 GLY A N 1
ATOM 800 C CA . GLY A 1 100 ? -4.020 -11.619 5.265 1.00 95.50 100 GLY A CA 1
ATOM 801 C C . GLY A 1 100 ? -2.928 -10.558 5.292 1.00 95.50 100 GLY A C 1
ATOM 802 O O . GLY A 1 100 ? -2.661 -9.937 4.270 1.00 95.50 100 GLY A O 1
ATOM 803 N N . ASP A 1 101 ? -2.247 -10.375 6.427 1.00 96.44 101 ASP A N 1
ATOM 804 C CA . ASP A 1 101 ? -1.162 -9.386 6.549 1.00 96.44 101 ASP A CA 1
ATOM 805 C C . ASP A 1 101 ? 0.042 -9.728 5.651 1.00 96.44 101 ASP A C 1
ATOM 807 O O . ASP A 1 101 ? 0.677 -8.839 5.087 1.00 96.44 101 ASP A O 1
ATOM 811 N N . ASN A 1 102 ? 0.331 -11.021 5.470 1.00 94.44 102 ASN A N 1
ATOM 812 C CA . ASN A 1 102 ? 1.412 -11.484 4.598 1.00 94.44 102 ASN A CA 1
ATOM 813 C C . ASN A 1 102 ? 1.035 -11.394 3.113 1.00 94.44 102 ASN A C 1
ATOM 815 O O . ASN A 1 102 ? 1.905 -11.155 2.275 1.00 94.44 102 ASN A O 1
ATOM 819 N N . LEU A 1 103 ? -0.248 -11.582 2.791 1.00 95.38 103 LEU A N 1
ATOM 820 C CA . LEU A 1 103 ? -0.782 -11.516 1.429 1.00 95.38 103 LEU A CA 1
ATOM 821 C C . LEU A 1 103 ? -1.143 -10.092 0.986 1.00 95.38 103 LEU A C 1
ATOM 823 O O . LEU A 1 103 ? -1.335 -9.864 -0.207 1.00 95.38 103 LEU A O 1
ATOM 827 N N . LEU A 1 104 ? -1.184 -9.125 1.909 1.00 97.50 104 LEU A N 1
ATOM 828 C CA . LEU A 1 104 ? -1.589 -7.746 1.634 1.00 97.50 104 LEU A CA 1
ATOM 829 C C . LEU A 1 104 ? -0.878 -7.103 0.426 1.00 97.50 104 LEU A C 1
ATOM 831 O O . LEU A 1 104 ? -1.576 -6.470 -0.365 1.00 97.50 104 LEU A O 1
ATOM 835 N N . PRO A 1 105 ? 0.444 -7.270 0.204 1.00 97.25 105 PRO A N 1
ATOM 836 C CA . PRO A 1 105 ? 1.091 -6.743 -0.998 1.00 97.25 105 PRO A CA 1
ATOM 837 C C . PRO A 1 105 ? 0.457 -7.235 -2.307 1.00 97.25 105 PRO A C 1
ATOM 839 O O . PRO A 1 105 ? 0.257 -6.444 -3.225 1.00 97.25 105 PRO A O 1
ATOM 842 N N . ASN A 1 106 ? 0.095 -8.519 -2.382 1.00 95.31 106 ASN A N 1
ATOM 843 C CA . ASN A 1 106 ? -0.550 -9.101 -3.560 1.00 95.31 106 ASN A CA 1
ATOM 844 C C . ASN A 1 106 ? -2.009 -8.650 -3.684 1.00 95.31 106 ASN A C 1
ATOM 846 O O . ASN A 1 106 ? -2.473 -8.362 -4.788 1.00 95.31 106 ASN A O 1
ATOM 850 N N . THR A 1 107 ? -2.724 -8.558 -2.557 1.00 96.19 107 THR A N 1
ATOM 851 C CA . THR A 1 107 ? -4.092 -8.023 -2.519 1.00 96.19 107 THR A CA 1
ATOM 852 C C . THR A 1 107 ? -4.123 -6.597 -3.059 1.00 96.19 107 THR A C 1
ATOM 854 O O . THR A 1 107 ? -4.919 -6.296 -3.942 1.00 96.19 107 THR A O 1
ATOM 857 N N . LEU A 1 108 ? -3.219 -5.731 -2.594 1.00 97.12 108 LEU A N 1
ATOM 858 C CA . LEU A 1 108 ? -3.127 -4.348 -3.060 1.00 97.12 108 LEU A CA 1
ATOM 859 C C . LEU A 1 108 ? -2.714 -4.260 -4.526 1.00 97.12 108 LEU A C 1
ATOM 861 O O . LEU A 1 108 ? -3.341 -3.516 -5.265 1.00 97.12 108 LEU A O 1
ATOM 865 N N . ALA A 1 109 ? -1.743 -5.057 -4.978 1.00 95.44 109 ALA A N 1
ATOM 866 C CA . ALA A 1 109 ? -1.396 -5.108 -6.398 1.00 95.44 109 ALA A CA 1
ATOM 867 C C . ALA A 1 109 ? -2.603 -5.502 -7.270 1.00 95.44 109 ALA A C 1
ATOM 869 O O . ALA A 1 109 ? -2.841 -4.893 -8.307 1.00 95.44 109 ALA A O 1
ATOM 870 N N . THR A 1 110 ? -3.406 -6.474 -6.828 1.00 94.12 110 THR A N 1
ATOM 871 C CA . THR A 1 110 ? -4.633 -6.880 -7.535 1.00 94.12 110 THR A CA 1
ATOM 872 C C . THR A 1 110 ? -5.653 -5.744 -7.593 1.00 94.12 110 THR A C 1
ATOM 874 O O . THR A 1 110 ? -6.262 -5.531 -8.634 1.00 94.12 110 THR A O 1
ATOM 877 N N . LEU A 1 111 ? -5.835 -5.009 -6.493 1.00 95.12 111 LEU A N 1
ATOM 878 C CA . LEU A 1 111 ? -6.766 -3.880 -6.417 1.00 95.12 111 LEU A CA 1
ATOM 879 C C . LEU A 1 111 ? -6.305 -2.683 -7.260 1.00 95.12 111 LEU A C 1
ATOM 881 O O . LEU A 1 111 ? -7.107 -2.083 -7.974 1.00 95.12 111 LEU A O 1
ATOM 885 N N . PHE A 1 112 ? -5.016 -2.351 -7.210 1.00 94.62 112 PHE A N 1
ATOM 886 C CA . PHE A 1 112 ? -4.435 -1.248 -7.972 1.00 94.62 112 PHE A CA 1
ATOM 887 C C . PHE A 1 112 ? -4.442 -1.515 -9.478 1.00 94.62 112 PHE A C 1
ATOM 889 O O . PHE A 1 112 ? -4.721 -0.609 -10.252 1.00 94.62 112 PHE A O 1
ATOM 896 N N . PHE A 1 113 ? -4.191 -2.758 -9.897 1.00 92.81 113 PHE A N 1
ATOM 897 C CA . PHE A 1 113 ? -4.158 -3.140 -11.313 1.00 92.81 113 PHE A CA 1
ATOM 898 C C . PHE A 1 113 ? -5.482 -3.735 -11.818 1.00 92.81 113 PHE A C 1
ATOM 900 O O . PHE A 1 113 ? -5.529 -4.313 -12.906 1.00 92.81 113 PHE A O 1
ATOM 907 N N . ALA A 1 114 ? -6.566 -3.624 -11.043 1.00 91.06 114 ALA A N 1
ATOM 908 C CA . ALA A 1 114 ? -7.875 -4.118 -11.446 1.00 91.06 114 ALA A CA 1
ATOM 909 C C . ALA A 1 114 ? -8.401 -3.357 -12.674 1.00 91.06 114 ALA A C 1
ATOM 911 O O . ALA A 1 114 ? -8.385 -2.125 -12.725 1.00 91.06 114 ALA A O 1
ATOM 912 N N . SER A 1 115 ? -8.937 -4.091 -13.653 1.00 80.75 115 SER A N 1
ATOM 913 C CA . SER A 1 115 ? -9.563 -3.495 -14.835 1.00 80.75 115 SER A CA 1
ATOM 914 C C . SER A 1 115 ? -10.727 -2.585 -14.428 1.00 80.75 115 SER A C 1
ATOM 916 O O . SER A 1 115 ? -11.656 -3.043 -13.762 1.00 80.75 115 SER A O 1
ATOM 918 N N . GLY A 1 116 ? -10.695 -1.322 -14.855 1.00 79.19 116 GLY A N 1
ATOM 919 C CA . GLY A 1 116 ? -11.725 -0.330 -14.530 1.00 79.19 116 GLY A CA 1
ATOM 920 C C . GLY A 1 116 ? -11.451 0.495 -13.268 1.00 79.19 116 GLY A C 1
ATOM 921 O O . GLY A 1 116 ? -12.256 1.365 -12.947 1.00 79.19 116 GLY A O 1
ATOM 922 N N . ASN A 1 117 ? -10.324 0.282 -12.580 1.00 84.00 117 ASN A N 1
ATOM 923 C CA . ASN A 1 117 ? -9.874 1.174 -11.514 1.00 84.00 117 ASN A CA 1
ATOM 924 C C . ASN A 1 117 ? -9.158 2.408 -12.097 1.00 84.00 117 ASN A C 1
ATOM 926 O O . ASN A 1 117 ? -7.936 2.529 -12.031 1.00 84.00 117 ASN A O 1
ATOM 930 N N . THR A 1 118 ? -9.929 3.339 -12.665 1.00 84.56 118 THR A N 1
ATOM 931 C CA . THR A 1 118 ? -9.407 4.611 -13.215 1.00 84.56 118 THR A CA 1
ATOM 932 C C . THR A 1 118 ? -8.733 5.476 -12.152 1.00 84.56 118 THR A C 1
ATOM 934 O O . THR A 1 118 ? -7.982 6.398 -12.451 1.00 84.56 118 THR A O 1
ATOM 937 N N . ASP A 1 119 ? -9.035 5.210 -10.884 1.00 85.00 119 ASP A N 1
ATOM 938 C CA . ASP A 1 119 ? -8.524 5.970 -9.762 1.00 85.00 119 ASP A CA 1
ATOM 939 C C . ASP A 1 119 ? -7.046 5.693 -9.475 1.00 85.00 119 ASP A C 1
ATOM 941 O O . ASP A 1 119 ? -6.388 6.587 -8.944 1.00 85.00 119 ASP A O 1
ATOM 945 N N . GLU A 1 120 ? -6.547 4.508 -9.851 1.00 87.81 120 GLU A N 1
ATOM 946 C CA . GLU A 1 120 ? -5.167 4.036 -9.646 1.00 87.81 120 GLU A CA 1
ATOM 947 C C . GLU A 1 120 ? -4.374 3.867 -10.958 1.00 87.81 120 GLU A C 1
ATOM 949 O O . GLU A 1 120 ? -3.253 3.357 -10.965 1.00 87.81 120 GLU A O 1
ATOM 954 N N . GLU A 1 121 ? -4.941 4.305 -12.082 1.00 87.19 121 GLU A N 1
ATOM 955 C CA . GLU A 1 121 ? -4.386 4.107 -13.424 1.00 87.19 121 GLU A CA 1
ATOM 956 C C . GLU A 1 121 ? -2.986 4.725 -13.593 1.00 87.19 121 GLU A C 1
ATOM 958 O O . GLU A 1 121 ? -2.085 4.104 -14.161 1.00 87.19 121 GLU A O 1
ATOM 963 N N . ASP A 1 122 ? -2.752 5.906 -13.014 1.00 86.50 122 ASP A N 1
ATOM 964 C CA . ASP A 1 122 ? -1.439 6.553 -13.034 1.00 86.50 122 ASP A CA 1
ATOM 965 C C . ASP A 1 122 ? -0.380 5.740 -12.276 1.00 86.50 122 ASP A C 1
ATOM 967 O O . ASP A 1 122 ? 0.765 5.677 -12.721 1.00 86.50 122 ASP A O 1
ATOM 971 N N . PHE A 1 123 ? -0.736 5.031 -11.200 1.00 90.00 123 PHE A N 1
ATOM 972 C CA . PHE A 1 123 ? 0.203 4.122 -10.534 1.00 90.00 123 PHE A CA 1
ATOM 973 C C . PHE A 1 123 ? 0.583 2.924 -11.418 1.00 90.00 123 PHE A C 1
ATOM 975 O O . PHE A 1 123 ? 1.750 2.520 -11.441 1.00 90.00 123 PHE A O 1
ATOM 982 N N . ALA A 1 124 ? -0.363 2.387 -12.194 1.00 89.75 124 ALA A N 1
ATOM 983 C CA . ALA A 1 124 ? -0.093 1.315 -13.151 1.00 89.75 124 ALA A CA 1
ATOM 984 C C . ALA A 1 124 ? 0.855 1.765 -14.274 1.00 89.75 124 ALA A C 1
ATOM 986 O O . ALA A 1 124 ? 1.802 1.042 -14.607 1.00 89.75 124 ALA A O 1
ATOM 987 N N . TYR A 1 125 ? 0.661 2.975 -14.809 1.00 88.31 125 TYR A N 1
ATOM 988 C CA . TYR A 1 125 ? 1.567 3.551 -15.805 1.00 88.31 125 TYR A CA 1
ATOM 989 C C . TYR A 1 125 ? 2.970 3.773 -15.251 1.00 88.31 125 TYR A C 1
ATOM 991 O O . TYR A 1 125 ? 3.941 3.400 -15.908 1.00 88.31 125 TYR A O 1
ATOM 999 N N . VAL A 1 126 ? 3.089 4.281 -14.021 1.00 88.38 126 VAL A N 1
ATOM 1000 C CA . VAL A 1 126 ? 4.386 4.429 -13.348 1.00 88.38 126 VAL A CA 1
ATOM 1001 C C . VAL A 1 126 ? 5.094 3.089 -13.196 1.00 88.38 126 VAL A C 1
ATOM 1003 O O . VAL A 1 126 ? 6.269 2.983 -13.535 1.00 88.38 126 VAL A O 1
ATOM 1006 N N . CYS A 1 127 ? 4.395 2.060 -12.710 1.00 91.19 127 CYS A N 1
ATOM 1007 C CA . CYS A 1 127 ? 4.986 0.734 -12.532 1.00 91.19 127 CYS A CA 1
ATOM 1008 C C . CYS A 1 127 ? 5.443 0.140 -13.868 1.00 91.19 127 CYS A C 1
ATOM 1010 O O . CYS A 1 127 ? 6.538 -0.409 -13.953 1.00 91.19 127 CYS A O 1
ATOM 1012 N N . THR A 1 128 ? 4.626 0.281 -14.913 1.00 90.44 128 THR A N 1
ATOM 1013 C CA . THR A 1 128 ? 4.942 -0.213 -16.261 1.00 90.44 128 THR A CA 1
ATOM 1014 C C . THR A 1 128 ? 6.166 0.493 -16.831 1.00 90.44 128 THR A C 1
ATOM 1016 O O . THR A 1 128 ? 7.093 -0.161 -17.302 1.00 90.44 128 THR A O 1
ATOM 1019 N N . TRP A 1 129 ? 6.193 1.824 -16.743 1.00 89.88 129 TRP A N 1
ATOM 1020 C CA . TRP A 1 129 ? 7.328 2.632 -17.168 1.00 89.88 129 TRP A CA 1
ATOM 1021 C C . TRP A 1 129 ? 8.601 2.249 -16.408 1.00 89.88 129 TRP A C 1
ATOM 1023 O O . TRP A 1 129 ? 9.633 2.014 -17.031 1.00 89.88 129 TRP A O 1
ATOM 1033 N N . PHE A 1 130 ? 8.523 2.128 -15.082 1.00 89.94 130 PHE A N 1
ATOM 1034 C CA . PHE A 1 130 ? 9.670 1.791 -14.243 1.00 89.94 130 PHE A CA 1
ATOM 1035 C C . PHE A 1 130 ? 10.235 0.405 -14.568 1.00 89.94 130 PHE A C 1
ATOM 1037 O O . PHE A 1 130 ? 11.442 0.247 -14.710 1.00 89.94 130 PHE A O 1
ATOM 1044 N N . LEU A 1 131 ? 9.367 -0.594 -14.752 1.00 92.06 131 LEU A N 1
ATOM 1045 C CA . LEU A 1 131 ? 9.774 -1.953 -15.121 1.00 92.06 131 LEU A CA 1
ATOM 1046 C C . LEU A 1 131 ? 10.398 -2.053 -16.521 1.00 92.06 131 LEU A C 1
ATOM 1048 O O . LEU A 1 131 ? 11.087 -3.031 -16.798 1.00 92.06 131 LEU A O 1
ATOM 1052 N N . ALA A 1 132 ? 10.161 -1.070 -17.391 1.00 90.44 132 ALA A N 1
ATOM 1053 C CA . ALA A 1 132 ? 10.754 -1.000 -18.724 1.00 90.44 132 ALA A CA 1
ATOM 1054 C C . ALA A 1 132 ? 12.144 -0.335 -18.747 1.00 90.44 132 ALA A C 1
ATOM 1056 O O . ALA A 1 132 ? 12.764 -0.279 -19.808 1.00 90.44 132 ALA A O 1
ATOM 1057 N N . GLN A 1 133 ? 12.629 0.187 -17.614 1.00 87.62 133 GLN A N 1
ATOM 1058 C CA . GLN A 1 133 ? 13.940 0.835 -17.545 1.00 87.62 133 GLN A CA 1
ATOM 1059 C C . GLN A 1 133 ? 15.080 -0.189 -17.515 1.00 87.62 133 GLN A C 1
ATOM 1061 O O . GLN A 1 133 ? 14.938 -1.287 -16.974 1.00 87.62 133 GLN A O 1
ATOM 1066 N N . ASP A 1 134 ? 16.236 0.197 -18.060 1.00 84.06 134 ASP A N 1
ATOM 1067 C CA . ASP A 1 134 ? 17.457 -0.597 -17.944 1.00 84.06 134 ASP A CA 1
ATOM 1068 C C . ASP A 1 134 ? 17.955 -0.587 -16.489 1.00 84.06 134 ASP A C 1
ATOM 1070 O O . ASP A 1 134 ? 18.209 0.466 -15.896 1.00 84.06 134 ASP A O 1
ATOM 1074 N N . ILE A 1 135 ? 18.095 -1.781 -15.913 1.00 81.56 135 ILE A N 1
ATOM 1075 C CA . ILE A 1 135 ? 18.543 -1.989 -14.533 1.00 81.56 135 ILE A CA 1
ATOM 1076 C C . ILE A 1 135 ? 19.993 -1.545 -14.298 1.00 81.56 135 ILE A C 1
ATOM 1078 O O . ILE A 1 135 ? 20.362 -1.294 -13.151 1.00 81.56 135 ILE A O 1
ATOM 1082 N N . TYR A 1 136 ? 20.818 -1.458 -15.346 1.00 77.69 136 TYR A N 1
ATOM 1083 C CA . TYR A 1 136 ? 22.220 -1.050 -15.239 1.00 77.69 136 TYR A CA 1
ATOM 1084 C C . TYR A 1 136 ? 22.397 0.472 -15.268 1.00 77.69 136 TYR A C 1
ATOM 1086 O O . TYR A 1 136 ? 23.349 0.982 -14.674 1.00 77.69 136 TYR A O 1
ATOM 1094 N N . ASP A 1 137 ? 21.460 1.188 -15.891 1.00 68.88 137 ASP A N 1
ATOM 1095 C CA . ASP A 1 137 ? 21.531 2.641 -16.086 1.00 68.88 137 ASP A CA 1
ATOM 1096 C C . ASP A 1 137 ? 20.703 3.432 -15.064 1.00 68.88 137 ASP A C 1
ATOM 1098 O O . ASP A 1 137 ? 20.835 4.657 -14.955 1.00 68.88 137 ASP A O 1
ATOM 1102 N N . PHE A 1 138 ? 19.856 2.756 -14.280 1.00 69.81 138 PHE A N 1
ATOM 1103 C CA . PHE A 1 138 ? 18.972 3.415 -13.325 1.00 69.81 138 PHE A CA 1
ATOM 1104 C C . PHE A 1 138 ? 19.743 3.956 -12.104 1.00 69.81 138 PHE A C 1
ATOM 1106 O O . PHE A 1 138 ? 19.877 3.312 -11.061 1.00 69.81 138 PHE A O 1
ATOM 1113 N N . SER A 1 139 ? 20.276 5.175 -12.233 1.00 57.56 139 SER A N 1
ATOM 1114 C CA . SER A 1 139 ? 21.034 5.865 -11.184 1.00 57.56 139 SER A CA 1
ATOM 1115 C C . SER A 1 139 ? 20.131 6.774 -10.335 1.00 57.56 139 SER A C 1
ATOM 1117 O O . SER A 1 139 ? 19.633 7.816 -10.755 1.00 57.56 139 SER A O 1
ATOM 1119 N N . GLY A 1 140 ? 19.891 6.336 -9.097 1.00 68.81 140 GLY A N 1
ATOM 1120 C CA . GLY A 1 140 ? 18.877 6.877 -8.193 1.00 68.81 140 GLY A CA 1
ATOM 1121 C C . GLY A 1 140 ? 19.091 8.324 -7.736 1.00 68.81 140 GLY A C 1
ATOM 1122 O O . GLY A 1 140 ? 19.989 8.634 -6.951 1.00 68.81 140 GLY A O 1
ATOM 1123 N N . ASN A 1 141 ? 18.187 9.199 -8.172 1.00 70.56 141 ASN A N 1
ATOM 1124 C CA . ASN A 1 141 ? 17.499 10.219 -7.375 1.00 70.56 141 ASN A CA 1
ATOM 1125 C C . ASN A 1 141 ? 16.311 10.761 -8.198 1.00 70.56 141 ASN A C 1
ATOM 1127 O O . ASN A 1 141 ? 16.245 10.554 -9.409 1.00 70.56 141 ASN A O 1
ATOM 1131 N N . TRP A 1 142 ? 15.379 11.473 -7.561 1.00 78.06 142 TRP A N 1
ATOM 1132 C CA . TRP A 1 142 ? 14.150 11.940 -8.220 1.00 78.06 142 TRP A CA 1
ATOM 1133 C C . TRP A 1 142 ? 14.385 12.843 -9.446 1.00 78.06 142 TRP A C 1
ATOM 1135 O O . TRP A 1 142 ? 13.543 12.861 -10.335 1.00 78.06 142 TRP A O 1
ATOM 1145 N N . LYS A 1 143 ? 15.514 13.568 -9.527 1.00 79.19 143 LYS A N 1
ATOM 1146 C CA . LYS A 1 143 ? 15.822 14.429 -10.683 1.00 79.19 143 LYS A CA 1
ATOM 1147 C C . LYS A 1 143 ? 16.167 13.607 -11.916 1.00 79.19 143 LYS A C 1
ATOM 1149 O O . LYS A 1 143 ? 15.712 13.926 -13.002 1.00 79.19 143 LYS A O 1
ATOM 1154 N N . VAL A 1 144 ? 16.924 12.525 -11.734 1.00 80.62 144 VAL A N 1
ATOM 1155 C CA . VAL A 1 144 ? 17.241 11.592 -12.825 1.00 80.62 144 VAL A CA 1
ATOM 1156 C C . VAL A 1 144 ? 15.958 10.942 -13.341 1.00 80.62 144 VAL A C 1
ATOM 1158 O O . VAL A 1 144 ? 15.748 10.866 -14.545 1.00 80.62 144 VAL A O 1
ATOM 1161 N N . VAL A 1 145 ? 15.056 10.553 -12.435 1.00 80.50 145 VAL A N 1
ATOM 1162 C CA . VAL A 1 145 ? 13.728 10.025 -12.791 1.00 80.50 145 VAL A CA 1
ATOM 1163 C C . VAL A 1 145 ? 12.926 11.042 -13.606 1.00 80.50 145 VAL A C 1
ATOM 1165 O O . VAL A 1 145 ? 12.376 10.687 -14.645 1.00 80.50 145 VAL A O 1
ATOM 1168 N N . GLU A 1 146 ? 12.883 12.302 -13.169 1.00 82.94 146 GLU A N 1
ATOM 1169 C CA . GLU A 1 146 ? 12.207 13.383 -13.894 1.00 82.94 146 GLU A CA 1
ATOM 1170 C C . GLU A 1 146 ? 12.807 13.595 -15.294 1.00 82.94 146 GLU A C 1
ATOM 1172 O O . GLU A 1 146 ? 12.072 13.632 -16.282 1.00 82.94 146 GLU A O 1
ATOM 1177 N N . GLU A 1 147 ? 14.136 13.664 -15.402 1.00 84.94 147 GLU A N 1
ATOM 1178 C CA . GLU A 1 147 ? 14.848 13.815 -16.674 1.00 84.94 147 GLU A CA 1
ATOM 1179 C C . GLU A 1 147 ? 14.566 12.649 -17.631 1.00 84.94 147 GLU A C 1
ATOM 1181 O O . GLU A 1 147 ? 14.293 12.876 -18.809 1.00 84.94 147 GLU A O 1
ATOM 1186 N N . MET A 1 148 ? 14.571 11.404 -17.144 1.00 84.50 148 MET A N 1
ATOM 1187 C CA . MET A 1 148 ? 14.243 10.226 -17.956 1.00 84.50 148 MET A CA 1
ATOM 1188 C C . MET A 1 148 ? 12.802 10.277 -18.469 1.00 84.50 148 MET A C 1
ATOM 1190 O O . MET A 1 148 ? 12.563 10.047 -19.654 1.00 84.50 148 MET A O 1
ATOM 1194 N N . VAL A 1 149 ? 11.850 10.626 -17.601 1.00 83.81 149 VAL A N 1
ATOM 1195 C CA . VAL A 1 149 ? 10.426 10.756 -17.940 1.00 83.81 149 VAL A CA 1
ATOM 1196 C C . VAL A 1 149 ? 10.193 11.811 -19.029 1.00 83.81 149 VAL A C 1
ATOM 1198 O O . VAL A 1 149 ? 9.408 11.588 -19.956 1.00 83.81 149 VAL A O 1
ATOM 1201 N N . VAL A 1 150 ? 10.897 12.943 -18.953 1.00 84.62 150 VAL A N 1
ATOM 1202 C CA . VAL A 1 150 ? 10.841 14.002 -19.972 1.00 84.62 150 VAL A CA 1
ATOM 1203 C C . VAL A 1 150 ? 11.515 13.551 -21.271 1.00 84.62 150 VAL A C 1
ATOM 1205 O O . VAL A 1 150 ? 10.900 13.628 -22.333 1.00 84.62 150 VAL A O 1
ATOM 1208 N N . ASN A 1 151 ? 12.743 13.029 -21.201 1.00 86.38 151 ASN A N 1
ATOM 1209 C CA . ASN A 1 151 ? 13.529 12.639 -22.378 1.00 86.38 151 ASN A CA 1
ATOM 1210 C C . ASN A 1 151 ? 12.894 11.488 -23.173 1.00 86.38 151 ASN A C 1
ATOM 1212 O O . ASN A 1 151 ? 13.052 11.419 -24.390 1.00 86.38 151 ASN A O 1
ATOM 1216 N N . GLN A 1 152 ? 12.164 10.596 -22.503 1.00 85.88 152 GLN A N 1
ATOM 1217 C CA . GLN A 1 152 ? 11.441 9.490 -23.136 1.00 85.88 152 GLN A CA 1
ATOM 1218 C C . GLN A 1 152 ? 10.064 9.907 -23.686 1.00 85.88 152 GLN A C 1
ATOM 1220 O O . GLN A 1 152 ? 9.369 9.080 -24.272 1.00 85.88 152 GLN A O 1
ATOM 1225 N N . GLY A 1 153 ? 9.639 11.165 -23.499 1.00 81.88 153 GLY A N 1
ATOM 1226 C CA . GLY A 1 153 ? 8.338 11.657 -23.969 1.00 81.88 153 GLY A CA 1
ATOM 1227 C C . GLY A 1 153 ? 7.133 11.039 -23.244 1.00 81.88 153 GLY A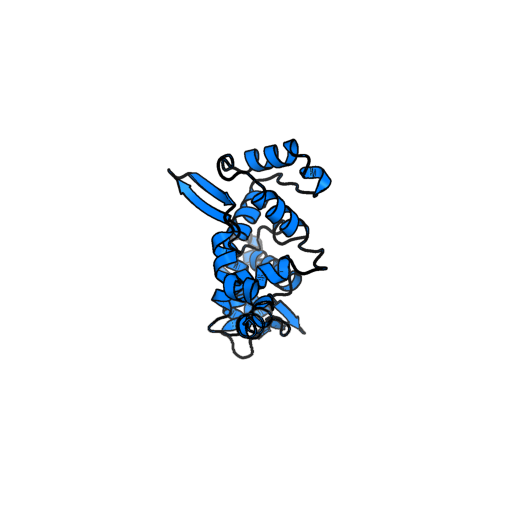 C 1
ATOM 1228 O O . GLY A 1 153 ? 6.000 11.119 -23.727 1.00 81.88 153 GLY A O 1
ATOM 1229 N N . VAL A 1 154 ? 7.354 10.414 -22.082 1.00 82.00 154 VAL A N 1
ATOM 1230 C CA . VAL A 1 154 ? 6.297 9.745 -21.304 1.00 82.00 154 VAL A CA 1
ATOM 1231 C C . VAL A 1 154 ? 5.581 10.684 -20.332 1.00 82.00 154 VAL A C 1
ATOM 1233 O O . VAL A 1 154 ? 4.479 10.378 -19.883 1.00 82.00 154 VAL A O 1
ATOM 1236 N N . ALA A 1 155 ? 6.159 11.857 -20.054 1.00 77.62 155 ALA A N 1
ATOM 1237 C CA . ALA A 1 155 ? 5.554 12.877 -19.194 1.00 77.62 155 ALA A CA 1
ATOM 1238 C C . ALA A 1 155 ? 4.160 13.318 -19.677 1.00 77.62 155 ALA A C 1
ATOM 1240 O O . ALA A 1 155 ? 3.240 13.477 -18.876 1.00 77.62 155 ALA A O 1
ATOM 1241 N N . GLU A 1 156 ? 4.014 13.523 -20.989 1.00 75.88 156 GLU A N 1
ATOM 1242 C CA . GLU A 1 156 ? 2.770 13.982 -21.617 1.00 75.88 156 GLU A CA 1
ATOM 1243 C C . GLU A 1 156 ? 1.881 12.811 -22.041 1.00 75.88 156 GLU A C 1
ATOM 1245 O O . GLU A 1 156 ? 0.672 12.863 -21.839 1.00 75.88 156 GLU A O 1
ATOM 1250 N N . SER A 1 157 ? 2.468 11.739 -22.585 1.00 69.62 157 SER A N 1
ATOM 1251 C CA . SER A 1 157 ? 1.708 10.602 -23.126 1.00 69.62 157 SER A CA 1
ATOM 1252 C C . SER A 1 157 ? 1.099 9.687 -22.059 1.00 69.62 157 SER A C 1
ATOM 1254 O O . SER A 1 157 ? 0.076 9.062 -22.324 1.00 69.62 157 SER A O 1
ATOM 1256 N N . LEU A 1 158 ? 1.692 9.627 -20.862 1.00 66.75 158 LEU A N 1
ATOM 1257 C CA . LEU A 1 158 ? 1.197 8.835 -19.728 1.00 66.75 158 LEU A CA 1
ATOM 1258 C C . LEU A 1 158 ? 0.790 9.712 -18.527 1.00 66.75 158 LEU A C 1
ATOM 1260 O O . LEU A 1 158 ? 0.559 9.198 -17.434 1.00 66.75 158 LEU A O 1
ATOM 1264 N N . GLU A 1 159 ? 0.764 11.040 -18.705 1.00 68.50 159 GLU A N 1
ATOM 1265 C CA . GLU A 1 159 ? 0.559 12.039 -17.640 1.00 68.50 159 GLU A CA 1
ATOM 1266 C C . GLU A 1 159 ? 1.463 11.835 -16.401 1.00 68.50 159 GLU A C 1
ATOM 1268 O O . GLU A 1 159 ? 1.138 12.239 -15.276 1.00 68.50 159 GLU A O 1
ATOM 1273 N N . LEU A 1 160 ? 2.634 11.223 -16.601 1.00 70.62 160 LEU A N 1
ATOM 1274 C CA . LEU A 1 160 ? 3.587 10.892 -15.548 1.00 70.62 160 LEU A CA 1
ATOM 1275 C C . LEU A 1 160 ? 4.381 12.130 -15.142 1.00 70.62 160 LEU A C 1
ATOM 1277 O O . LEU A 1 160 ? 5.496 12.360 -15.594 1.00 70.62 160 LEU A O 1
ATOM 1281 N N . LYS A 1 161 ? 3.823 12.952 -14.255 1.00 67.06 161 LYS A N 1
ATOM 1282 C CA . LYS A 1 161 ? 4.544 14.103 -13.694 1.00 67.06 161 LYS A CA 1
ATOM 1283 C C . LYS A 1 161 ? 5.325 13.688 -12.450 1.00 67.06 161 LYS A C 1
ATOM 1285 O O . LYS A 1 161 ? 4.885 13.930 -11.330 1.00 67.06 161 LYS A O 1
ATOM 1290 N N . MET A 1 162 ? 6.506 13.098 -12.640 1.00 69.81 162 MET A N 1
ATOM 1291 C CA . MET A 1 162 ? 7.477 12.823 -11.564 1.00 69.81 162 MET A CA 1
ATOM 1292 C C . MET A 1 162 ? 8.216 14.095 -11.126 1.00 69.81 162 MET A C 1
ATOM 1294 O O . MET A 1 162 ? 9.437 14.144 -11.074 1.00 69.81 162 MET A O 1
ATOM 1298 N N . SER A 1 163 ? 7.466 15.155 -10.827 1.00 67.06 163 SER A N 1
ATOM 1299 C CA . SER A 1 163 ? 8.000 16.518 -10.743 1.00 67.06 163 SER A CA 1
ATOM 1300 C C . SER A 1 163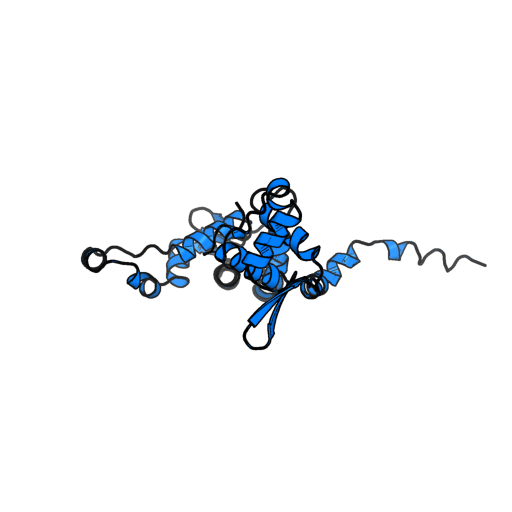 ? 8.516 16.916 -9.359 1.00 67.06 163 SER A C 1
ATOM 1302 O O . SER A 1 163 ? 8.799 18.088 -9.107 1.00 67.06 163 SER A O 1
ATOM 1304 N N . ASN A 1 164 ? 8.515 15.993 -8.391 1.00 72.25 164 ASN A N 1
ATOM 1305 C CA . ASN A 1 164 ? 9.019 16.273 -7.054 1.00 72.25 164 ASN A CA 1
ATOM 1306 C C . ASN A 1 164 ? 9.462 15.010 -6.301 1.00 72.25 164 ASN A C 1
ATOM 1308 O O . ASN A 1 164 ? 9.022 13.888 -6.558 1.00 72.25 164 ASN A O 1
ATOM 1312 N N . ASN A 1 165 ? 10.300 15.241 -5.290 1.00 75.69 165 ASN A N 1
ATOM 1313 C CA . ASN A 1 165 ? 10.838 14.214 -4.401 1.00 75.69 165 ASN A CA 1
ATOM 1314 C C . ASN A 1 165 ? 9.753 13.420 -3.648 1.00 75.69 165 ASN A C 1
ATOM 1316 O O . ASN A 1 165 ? 9.947 12.254 -3.327 1.00 75.69 165 ASN A O 1
ATOM 1320 N N . THR A 1 166 ? 8.606 14.034 -3.348 1.00 80.62 166 THR A N 1
ATOM 1321 C CA . THR A 1 166 ? 7.521 13.375 -2.611 1.00 80.62 166 THR A CA 1
ATOM 1322 C C . THR A 1 166 ? 6.839 12.294 -3.449 1.00 80.62 166 THR A C 1
ATOM 1324 O O . THR A 1 166 ? 6.626 11.198 -2.941 1.00 80.62 166 THR A O 1
ATOM 1327 N N . LEU A 1 167 ? 6.548 12.567 -4.723 1.00 79.44 167 LEU A N 1
ATOM 1328 C CA . LEU A 1 167 ? 5.969 11.599 -5.659 1.00 79.44 167 LEU A CA 1
ATOM 1329 C C . LEU A 1 167 ? 6.946 10.462 -5.957 1.00 79.44 167 LEU A C 1
ATOM 1331 O O . LEU A 1 167 ? 6.561 9.300 -5.895 1.00 79.44 167 LEU A O 1
ATOM 1335 N N . SER A 1 168 ? 8.220 10.789 -6.197 1.00 82.38 168 SER A N 1
ATOM 1336 C CA . SER A 1 168 ? 9.267 9.778 -6.384 1.00 82.38 168 SER A CA 1
ATOM 1337 C C . SER A 1 168 ? 9.442 8.907 -5.133 1.00 82.38 168 SER A C 1
ATOM 1339 O O . SER A 1 168 ? 9.532 7.689 -5.246 1.00 82.38 168 SER A O 1
ATOM 1341 N N . GLY A 1 169 ? 9.394 9.497 -3.935 1.00 86.62 169 GLY A N 1
ATOM 1342 C CA . GLY A 1 169 ? 9.419 8.744 -2.681 1.00 86.62 169 GLY A CA 1
ATOM 1343 C C . GLY A 1 169 ? 8.197 7.838 -2.491 1.00 86.62 169 GLY A C 1
ATOM 1344 O O . GLY A 1 169 ? 8.350 6.698 -2.063 1.00 86.62 169 GLY A O 1
ATOM 1345 N N . GLN A 1 170 ? 6.993 8.308 -2.841 1.00 88.56 170 GLN A N 1
ATOM 1346 C CA . GLN A 1 170 ? 5.780 7.480 -2.803 1.00 88.56 170 GLN A CA 1
ATOM 1347 C C . GLN A 1 170 ? 5.845 6.324 -3.796 1.00 88.56 170 GLN A C 1
ATOM 1349 O O . GLN A 1 170 ? 5.490 5.203 -3.438 1.00 88.56 170 GLN A O 1
ATOM 1354 N N . MET A 1 171 ? 6.319 6.583 -5.016 1.00 89.00 171 MET A N 1
ATOM 1355 C CA . MET A 1 171 ? 6.558 5.540 -6.005 1.00 89.00 171 MET A CA 1
ATOM 1356 C C . MET A 1 171 ? 7.482 4.472 -5.426 1.00 89.00 171 MET A C 1
ATOM 1358 O O . MET A 1 171 ? 7.085 3.311 -5.389 1.00 89.00 171 MET A O 1
ATOM 1362 N N . ASP A 1 172 ? 8.661 4.866 -4.936 1.00 89.44 172 ASP A N 1
ATOM 1363 C CA . ASP A 1 172 ? 9.658 3.966 -4.353 1.00 89.44 172 ASP A CA 1
ATOM 1364 C C . ASP A 1 172 ? 9.072 3.096 -3.235 1.00 89.44 172 ASP A C 1
ATOM 1366 O O . ASP A 1 172 ? 9.267 1.878 -3.222 1.00 89.44 172 ASP A O 1
ATOM 1370 N N . ASP A 1 173 ? 8.341 3.706 -2.301 1.00 92.25 173 ASP A N 1
ATOM 1371 C CA . ASP A 1 173 ? 7.738 2.996 -1.175 1.00 92.25 173 ASP A CA 1
ATOM 1372 C C . ASP A 1 173 ? 6.708 1.963 -1.655 1.00 92.25 173 ASP A C 1
ATOM 1374 O O . ASP A 1 173 ? 6.731 0.807 -1.218 1.00 92.25 173 ASP A O 1
ATOM 1378 N N . TRP A 1 174 ? 5.818 2.356 -2.570 1.00 95.12 174 TRP A N 1
ATOM 1379 C CA . TRP A 1 174 ? 4.751 1.493 -3.070 1.00 95.12 174 TRP A CA 1
ATOM 1380 C C . TRP A 1 174 ? 5.267 0.364 -3.953 1.00 95.12 174 TRP A C 1
ATOM 1382 O O . TRP A 1 174 ? 4.910 -0.793 -3.718 1.00 95.12 174 TRP A O 1
ATOM 1392 N N . ILE A 1 175 ? 6.134 0.669 -4.919 1.00 94.31 175 ILE A N 1
ATOM 1393 C CA . ILE A 1 175 ? 6.651 -0.301 -5.888 1.00 94.31 175 ILE A CA 1
ATOM 1394 C C . ILE A 1 175 ? 7.536 -1.363 -5.215 1.00 94.31 175 ILE A C 1
ATOM 1396 O O . ILE A 1 175 ? 7.415 -2.556 -5.515 1.00 94.31 175 ILE A O 1
ATOM 1400 N N . CYS A 1 176 ? 8.332 -0.965 -4.214 1.00 94.62 176 CYS A N 1
ATOM 1401 C CA . CYS A 1 176 ? 9.069 -1.902 -3.366 1.00 94.62 176 CYS A CA 1
ATOM 1402 C C . CYS A 1 176 ? 8.125 -2.752 -2.505 1.00 94.62 176 CYS A C 1
ATOM 1404 O O . CYS A 1 176 ? 8.332 -3.958 -2.361 1.00 94.62 176 CYS A O 1
ATOM 1406 N N . TYR A 1 177 ? 7.078 -2.152 -1.928 1.00 96.50 177 TYR A N 1
ATOM 1407 C CA . TYR A 1 177 ? 6.150 -2.869 -1.052 1.00 96.50 177 TYR A CA 1
ATOM 1408 C C . TYR A 1 177 ? 5.406 -3.997 -1.786 1.00 96.50 177 TYR A C 1
ATOM 1410 O O . TYR A 1 177 ? 5.380 -5.140 -1.307 1.00 96.50 177 TYR A O 1
ATOM 1418 N N . ILE A 1 178 ? 4.860 -3.707 -2.972 1.00 96.19 178 ILE A N 1
ATOM 1419 C CA . ILE A 1 178 ? 4.183 -4.714 -3.807 1.00 96.19 178 ILE A CA 1
ATOM 1420 C C . ILE A 1 178 ? 5.164 -5.730 -4.415 1.00 96.19 178 ILE A C 1
ATOM 1422 O O . ILE A 1 178 ? 4.766 -6.852 -4.729 1.00 96.19 178 ILE A O 1
ATOM 1426 N N . GLY A 1 179 ? 6.460 -5.404 -4.459 1.00 96.00 179 GLY A N 1
ATOM 1427 C CA . GLY A 1 179 ? 7.536 -6.313 -4.862 1.00 96.00 179 GLY A CA 1
ATOM 1428 C C . GLY A 1 179 ? 7.876 -6.263 -6.350 1.00 96.00 179 GLY A C 1
ATOM 1429 O O . GLY A 1 179 ? 8.300 -7.282 -6.893 1.00 96.00 179 GLY A O 1
ATOM 1430 N N . LEU A 1 180 ? 7.647 -5.113 -6.992 1.00 95.75 180 LEU A N 1
ATOM 1431 C CA . LEU A 1 180 ? 8.045 -4.830 -8.377 1.00 95.75 180 LEU A CA 1
ATOM 1432 C C . LEU A 1 180 ? 9.420 -4.147 -8.477 1.00 95.75 180 LEU A C 1
ATOM 1434 O O . LEU A 1 180 ? 9.969 -4.010 -9.567 1.00 95.75 180 LEU A O 1
ATOM 1438 N N . ALA A 1 181 ? 9.973 -3.718 -7.346 1.00 93.62 181 ALA A N 1
ATOM 1439 C CA . ALA A 1 181 ? 11.303 -3.144 -7.260 1.00 93.62 181 ALA A CA 1
ATOM 1440 C C . ALA A 1 181 ? 12.051 -3.657 -6.035 1.00 93.62 181 ALA A C 1
ATOM 1442 O O . ALA A 1 181 ? 11.448 -4.086 -5.043 1.00 93.62 181 ALA A O 1
ATOM 1443 N N . TRP A 1 182 ? 13.370 -3.511 -6.084 1.00 91.00 182 TRP A N 1
ATOM 1444 C CA . TRP A 1 182 ? 14.248 -3.747 -4.953 1.00 91.00 182 TRP A CA 1
ATOM 1445 C C . TRP A 1 182 ? 14.981 -2.461 -4.575 1.00 91.00 182 TRP A C 1
ATOM 1447 O O . TRP A 1 182 ? 15.747 -1.898 -5.356 1.00 91.00 182 TRP A O 1
ATOM 1457 N N . GLY A 1 183 ? 14.727 -1.987 -3.355 1.00 87.62 183 GLY A N 1
ATOM 1458 C CA . GLY A 1 183 ? 15.464 -0.885 -2.748 1.00 87.62 183 GLY A CA 1
ATOM 1459 C C . GLY A 1 183 ? 16.639 -1.405 -1.923 1.00 87.62 183 GLY A C 1
ATOM 1460 O O . GLY A 1 183 ? 16.441 -2.205 -1.007 1.00 87.62 183 GLY A O 1
ATOM 1461 N N . HIS A 1 184 ? 17.847 -0.915 -2.191 1.00 82.38 184 HIS A N 1
ATOM 1462 C CA . HIS A 1 184 ? 19.039 -1.201 -1.394 1.00 82.38 184 HIS A CA 1
ATOM 1463 C C . HIS A 1 184 ? 19.822 0.079 -1.083 1.00 82.38 184 HIS A C 1
ATOM 1465 O O . HIS A 1 184 ? 19.612 1.128 -1.689 1.00 82.38 184 HIS A O 1
ATOM 1471 N N . ALA A 1 185 ? 20.719 0.009 -0.101 1.00 81.56 185 ALA A N 1
ATOM 1472 C CA . ALA A 1 185 ? 21.643 1.092 0.207 1.00 81.56 185 ALA A CA 1
ATOM 1473 C C . ALA A 1 185 ? 23.072 0.624 -0.072 1.00 81.56 185 ALA A C 1
ATOM 1475 O O . ALA A 1 185 ? 23.510 -0.373 0.500 1.00 81.56 185 ALA A O 1
ATOM 1476 N N . LEU A 1 186 ? 23.787 1.335 -0.942 1.00 73.50 186 LEU A N 1
ATOM 1477 C CA . LEU A 1 186 ? 25.217 1.142 -1.182 1.00 73.50 186 LEU A CA 1
ATOM 1478 C C . LEU A 1 186 ? 25.935 2.432 -0.778 1.00 73.50 186 LEU A C 1
ATOM 1480 O O . LEU A 1 186 ? 25.555 3.513 -1.226 1.00 73.50 186 LEU A O 1
ATOM 1484 N N . ASP A 1 187 ? 26.907 2.338 0.130 1.00 79.12 187 ASP A N 1
ATOM 1485 C CA . ASP A 1 187 ? 27.661 3.486 0.662 1.00 79.12 187 ASP A CA 1
ATOM 1486 C C . ASP A 1 187 ? 26.778 4.648 1.162 1.00 79.12 187 ASP A C 1
ATOM 1488 O O . ASP A 1 187 ? 27.062 5.827 0.955 1.00 79.12 187 ASP A O 1
ATOM 1492 N N . GLY A 1 188 ? 25.651 4.315 1.803 1.00 75.31 188 GLY A N 1
ATOM 1493 C CA . GLY A 1 188 ? 24.700 5.295 2.340 1.00 75.31 188 GLY A CA 1
ATOM 1494 C C . GLY A 1 188 ? 23.787 5.954 1.299 1.00 75.31 188 GLY A C 1
ATOM 1495 O O . GLY A 1 188 ? 22.925 6.749 1.674 1.00 75.31 188 GLY A O 1
ATOM 1496 N N . LYS A 1 189 ? 23.913 5.611 0.012 1.00 75.19 189 LYS A N 1
ATOM 1497 C CA . LYS A 1 189 ? 22.996 6.051 -1.046 1.00 75.19 189 LYS A CA 1
ATOM 1498 C C . LYS A 1 189 ? 21.920 4.995 -1.263 1.00 75.19 189 LYS A C 1
ATOM 1500 O O . LYS A 1 189 ? 22.229 3.850 -1.589 1.00 75.19 189 LYS A O 1
ATOM 1505 N N . LYS A 1 190 ? 20.656 5.382 -1.074 1.00 77.38 190 LYS A N 1
ATOM 1506 C CA . LYS A 1 190 ? 19.504 4.538 -1.404 1.00 77.38 190 LYS A CA 1
ATOM 1507 C C . LYS A 1 190 ? 19.345 4.500 -2.925 1.00 77.38 190 LYS A C 1
ATOM 1509 O O . LYS A 1 190 ? 19.289 5.552 -3.556 1.00 77.38 190 LYS A O 1
ATOM 1514 N N . VAL A 1 191 ? 19.266 3.300 -3.480 1.00 81.88 191 VAL A N 1
ATOM 1515 C CA . VAL A 1 191 ? 19.003 3.037 -4.895 1.00 81.88 191 VAL A CA 1
ATOM 1516 C C . VAL A 1 191 ? 17.821 2.079 -4.973 1.00 81.88 191 VAL A C 1
ATOM 1518 O O . VAL A 1 191 ? 17.746 1.122 -4.201 1.00 81.88 191 VAL A O 1
ATOM 1521 N N . THR A 1 192 ? 16.895 2.356 -5.883 1.00 87.00 192 THR A N 1
ATOM 1522 C CA . THR A 1 192 ? 15.726 1.519 -6.161 1.00 87.00 192 THR A CA 1
ATOM 1523 C C . THR A 1 192 ? 15.856 1.034 -7.594 1.00 87.00 192 THR A C 1
ATOM 1525 O O . THR A 1 192 ? 15.968 1.864 -8.488 1.00 87.00 192 THR A O 1
ATOM 1528 N N . VAL A 1 193 ? 15.870 -0.280 -7.819 1.00 88.88 193 VAL A N 1
ATOM 1529 C CA . VAL A 1 193 ? 16.007 -0.871 -9.161 1.00 88.88 193 VAL A CA 1
ATOM 1530 C C . VAL A 1 193 ? 14.768 -1.684 -9.547 1.00 88.88 193 VAL A C 1
ATOM 1532 O O . VAL A 1 193 ? 14.129 -2.261 -8.658 1.00 88.88 193 VAL A O 1
ATOM 1535 N N . PRO A 1 194 ? 14.420 -1.761 -10.846 1.00 92.00 194 PRO A N 1
ATOM 1536 C CA . PRO A 1 194 ? 13.389 -2.671 -11.340 1.00 92.00 194 PRO A CA 1
ATOM 1537 C C . PRO A 1 194 ? 13.728 -4.130 -11.017 1.00 92.00 194 PRO A C 1
ATOM 1539 O O . PRO A 1 194 ? 14.725 -4.667 -11.491 1.00 92.00 194 PRO A O 1
ATOM 1542 N N . ASP A 1 195 ? 12.896 -4.775 -10.197 1.00 92.75 195 ASP A N 1
ATOM 1543 C CA . ASP A 1 195 ? 13.051 -6.183 -9.821 1.00 92.75 195 ASP A CA 1
ATOM 1544 C C . ASP A 1 195 ? 11.687 -6.784 -9.426 1.00 92.75 195 ASP A C 1
ATOM 1546 O O . ASP A 1 195 ? 11.272 -6.702 -8.263 1.00 92.75 195 ASP A O 1
ATOM 1550 N N . PRO A 1 196 ? 10.969 -7.417 -10.373 1.00 94.31 196 PRO A N 1
ATOM 1551 C CA . PRO A 1 196 ? 9.683 -8.051 -10.106 1.00 94.31 196 PRO A CA 1
ATOM 1552 C C . PRO A 1 196 ? 9.804 -9.452 -9.493 1.00 94.31 196 PRO A C 1
ATOM 1554 O O . PRO A 1 196 ? 8.788 -10.129 -9.315 1.00 94.31 196 PRO A O 1
ATOM 1557 N N . THR A 1 197 ? 11.012 -9.925 -9.161 1.00 94.25 197 THR A N 1
ATOM 1558 C CA . THR A 1 197 ? 11.244 -11.299 -8.686 1.00 94.25 197 THR A CA 1
ATOM 1559 C C . THR A 1 197 ? 10.406 -11.620 -7.456 1.00 94.25 197 THR A C 1
ATOM 1561 O O . THR A 1 197 ? 9.843 -12.713 -7.349 1.00 94.25 197 THR A O 1
ATOM 1564 N N . LEU A 1 198 ? 10.281 -10.672 -6.523 1.00 94.50 198 LEU A N 1
ATOM 1565 C CA . LEU A 1 198 ? 9.500 -10.869 -5.307 1.00 94.50 198 LEU A CA 1
ATOM 1566 C C . LEU A 1 198 ? 8.004 -11.007 -5.610 1.00 94.50 198 LEU A C 1
ATOM 1568 O O . LEU A 1 198 ? 7.367 -11.929 -5.093 1.00 94.50 198 LEU A O 1
ATOM 1572 N N . TYR A 1 199 ? 7.452 -10.137 -6.458 1.00 94.81 199 TYR A N 1
ATOM 1573 C CA . TYR A 1 199 ? 6.066 -10.237 -6.908 1.00 94.81 199 TYR A CA 1
ATOM 1574 C C . TYR A 1 199 ? 5.807 -11.563 -7.639 1.00 94.81 199 TYR A C 1
ATOM 1576 O O . TYR A 1 199 ? 4.878 -12.289 -7.284 1.00 94.81 199 TYR A O 1
ATOM 1584 N N . ILE A 1 200 ? 6.669 -11.942 -8.589 1.00 93.62 200 ILE A N 1
ATOM 1585 C CA . ILE A 1 200 ? 6.555 -13.206 -9.335 1.00 93.62 200 ILE A CA 1
ATOM 1586 C C . ILE A 1 200 ? 6.611 -14.403 -8.381 1.00 93.62 200 ILE A C 1
ATOM 1588 O O . ILE A 1 200 ? 5.764 -15.290 -8.450 1.00 93.62 200 ILE A O 1
ATOM 1592 N N . LYS A 1 201 ? 7.560 -14.422 -7.437 1.00 93.38 201 LYS A N 1
ATOM 1593 C CA . LYS A 1 201 ? 7.711 -15.510 -6.459 1.00 93.38 201 LYS A CA 1
ATOM 1594 C C . LYS A 1 201 ? 6.465 -15.685 -5.592 1.00 93.38 201 LYS A C 1
ATOM 1596 O O . LYS A 1 201 ? 6.080 -16.819 -5.312 1.00 93.38 201 LYS A O 1
ATOM 1601 N N . ARG A 1 202 ? 5.836 -14.583 -5.169 1.00 92.06 202 ARG A N 1
ATOM 1602 C CA . ARG A 1 202 ? 4.600 -14.613 -4.371 1.00 92.06 202 ARG A CA 1
ATOM 1603 C C . ARG A 1 202 ? 3.406 -15.142 -5.169 1.00 92.06 202 ARG A C 1
ATOM 1605 O O . ARG A 1 202 ? 2.562 -15.807 -4.583 1.00 92.06 202 ARG A O 1
ATOM 1612 N N . ASN A 1 203 ? 3.352 -14.872 -6.474 1.00 89.25 203 ASN A N 1
ATOM 1613 C CA . ASN A 1 203 ? 2.218 -15.211 -7.345 1.00 89.25 203 ASN A CA 1
ATOM 1614 C C . ASN A 1 203 ? 2.481 -16.431 -8.251 1.00 89.25 203 ASN A C 1
ATOM 1616 O O . ASN A 1 203 ? 1.657 -16.759 -9.100 1.00 89.25 203 ASN A O 1
ATOM 1620 N N . LEU A 1 204 ? 3.611 -17.131 -8.079 1.00 88.19 204 LEU A N 1
ATOM 1621 C CA . LEU A 1 204 ? 4.049 -18.222 -8.960 1.00 88.19 204 LEU A CA 1
ATOM 1622 C C . LEU A 1 204 ? 2.962 -19.294 -9.138 1.00 88.19 204 LEU A C 1
ATOM 1624 O O . LEU A 1 204 ? 2.720 -19.765 -10.244 1.00 88.19 204 LEU A O 1
ATOM 1628 N N . LYS A 1 205 ? 2.274 -19.665 -8.052 1.00 84.44 205 LYS A N 1
ATOM 1629 C CA . LYS A 1 205 ? 1.204 -20.670 -8.103 1.00 84.44 205 LYS A CA 1
ATOM 1630 C C . LYS A 1 205 ? 0.063 -20.225 -9.020 1.00 84.44 205 LYS A C 1
ATOM 1632 O O . LYS A 1 205 ? -0.352 -21.003 -9.870 1.00 84.44 205 LYS A O 1
ATOM 1637 N N . ASP A 1 206 ? -0.379 -18.980 -8.906 1.00 82.12 206 ASP A N 1
ATOM 1638 C CA . ASP A 1 206 ? -1.520 -18.463 -9.665 1.00 82.12 206 ASP A CA 1
ATOM 1639 C C . ASP A 1 206 ? -1.171 -18.206 -11.136 1.00 82.12 206 ASP A C 1
ATOM 1641 O O . ASP A 1 206 ? -1.988 -18.456 -12.026 1.00 82.12 206 ASP A O 1
ATOM 1645 N N . LEU A 1 207 ? 0.067 -17.772 -11.403 1.00 77.38 207 LEU A N 1
ATOM 1646 C CA . LEU A 1 207 ? 0.576 -17.510 -12.753 1.00 77.38 207 LEU A CA 1
ATOM 1647 C C . LEU A 1 207 ? 0.638 -18.780 -13.616 1.00 77.38 207 LEU A C 1
ATOM 1649 O O . LEU A 1 207 ? 0.384 -18.713 -14.817 1.00 77.38 207 LEU A O 1
ATOM 1653 N N . PHE A 1 208 ? 0.938 -19.937 -13.014 1.00 78.06 208 PHE A N 1
ATOM 1654 C CA . PHE A 1 208 ? 1.105 -21.205 -13.738 1.00 78.06 208 PHE A CA 1
A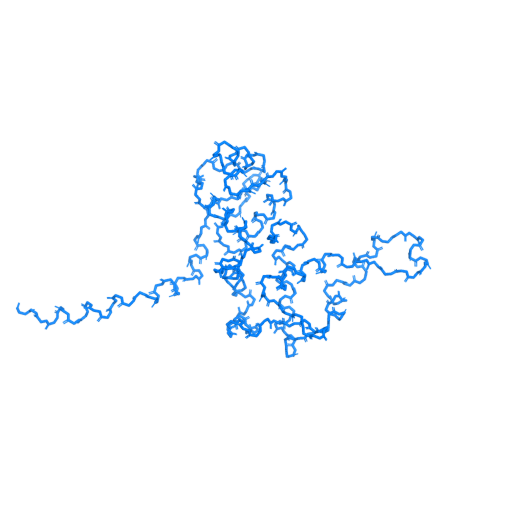TOM 1655 C C . PHE A 1 208 ? -0.059 -22.199 -13.569 1.00 78.06 208 PHE A C 1
ATOM 1657 O O . PHE A 1 208 ? -0.088 -23.217 -14.256 1.00 78.06 208 PHE A O 1
ATOM 1664 N N . GLN A 1 209 ? -1.042 -21.928 -12.701 1.00 67.44 209 GLN A N 1
ATOM 1665 C CA . GLN A 1 209 ? -2.235 -22.781 -12.552 1.00 67.44 209 GLN A CA 1
ATOM 1666 C C . GLN A 1 209 ? -3.317 -22.525 -13.611 1.00 67.44 209 GLN A C 1
ATOM 1668 O O . GLN A 1 209 ? -4.100 -23.426 -13.911 1.00 67.44 209 GLN A O 1
ATOM 1673 N N . LYS A 1 210 ? -3.365 -21.329 -14.215 1.00 54.72 210 LYS A N 1
ATOM 1674 C CA . LYS A 1 210 ? -4.339 -20.997 -15.279 1.00 54.72 210 LYS A CA 1
ATOM 1675 C C . LYS A 1 210 ? -4.012 -21.607 -16.639 1.00 54.72 210 LYS A C 1
ATOM 1677 O O . LYS A 1 210 ? -4.784 -21.476 -17.586 1.00 54.72 210 LYS A O 1
ATOM 1682 N N . THR A 1 211 ? -2.893 -22.300 -16.746 1.00 49.97 211 THR A N 1
ATOM 1683 C CA . THR A 1 211 ? -2.390 -22.828 -18.000 1.00 49.97 211 THR A CA 1
ATOM 1684 C C . THR A 1 211 ? -2.690 -24.326 -18.084 1.00 49.97 211 THR A C 1
ATOM 1686 O O . THR A 1 211 ? -1.882 -25.192 -17.760 1.00 49.97 211 THR A O 1
ATOM 1689 N N . SER A 1 212 ? -3.905 -24.642 -18.539 1.00 45.88 212 SER A N 1
ATOM 1690 C CA . SER A 1 212 ? -4.413 -26.002 -18.773 1.00 45.88 212 SER A CA 1
ATOM 1691 C C . SER A 1 212 ? -3.729 -26.751 -19.933 1.00 45.88 212 SER A C 1
ATOM 1693 O O . SER A 1 212 ? -4.305 -27.687 -20.480 1.00 45.88 212 SER A O 1
ATOM 1695 N N . TRP A 1 213 ? -2.495 -26.405 -20.317 1.00 50.94 213 TRP A N 1
ATOM 1696 C CA . TRP A 1 213 ? -1.777 -27.116 -21.384 1.00 50.94 213 TRP A CA 1
ATOM 1697 C C . TRP A 1 213 ? -1.224 -28.480 -20.954 1.00 50.94 213 TRP A C 1
ATOM 1699 O O . TRP A 1 213 ? -0.982 -29.329 -21.807 1.00 50.94 213 TRP A O 1
ATOM 1709 N N . TYR A 1 214 ? -1.103 -28.762 -19.653 1.00 46.44 214 TYR A N 1
ATOM 1710 C CA . TYR A 1 214 ? -0.601 -30.064 -19.186 1.00 46.44 214 TYR A CA 1
ATOM 1711 C C . TYR A 1 214 ? -1.581 -31.237 -19.355 1.00 46.44 214 TYR A C 1
ATOM 1713 O O . TYR A 1 214 ? -1.152 -32.391 -19.335 1.00 46.44 214 TYR A O 1
ATOM 1721 N N . LYS A 1 215 ? -2.884 -30.984 -19.546 1.00 44.97 215 LYS A N 1
ATOM 1722 C CA . LYS A 1 215 ? -3.869 -32.070 -19.708 1.00 44.97 215 LYS A CA 1
ATOM 1723 C C . LYS A 1 215 ? -3.983 -32.620 -21.132 1.00 44.97 215 LYS A C 1
ATOM 1725 O O . LYS A 1 215 ? -4.523 -33.707 -21.279 1.00 44.97 215 LYS A O 1
ATOM 1730 N N . ASN A 1 216 ? -3.437 -31.939 -22.143 1.00 44.12 216 ASN A N 1
ATOM 1731 C CA . ASN A 1 216 ? -3.532 -32.403 -23.535 1.00 44.12 216 ASN A CA 1
ATOM 1732 C C . ASN A 1 216 ? -2.291 -33.162 -24.033 1.00 44.12 216 ASN A C 1
ATOM 1734 O O . ASN A 1 216 ? -2.388 -33.869 -25.026 1.00 44.12 216 ASN A O 1
ATOM 1738 N N . TYR A 1 217 ? -1.150 -33.091 -23.337 1.00 48.28 217 TYR A N 1
ATOM 1739 C CA . TYR A 1 217 ? 0.079 -33.782 -23.766 1.00 48.28 217 TYR A CA 1
ATOM 1740 C C . TYR A 1 217 ? 0.321 -35.150 -23.109 1.00 48.28 217 TYR A C 1
ATOM 1742 O O . TYR A 1 217 ? 1.256 -35.851 -23.483 1.00 48.28 217 TYR A O 1
ATOM 1750 N N . SER A 1 218 ? -0.516 -35.570 -22.155 1.00 45.44 218 SER A N 1
ATOM 1751 C CA . SER A 1 218 ? -0.403 -36.898 -21.522 1.00 45.44 218 SER A CA 1
ATOM 1752 C C . SER A 1 218 ? -1.234 -37.988 -22.215 1.00 45.44 218 SER A C 1
ATOM 1754 O O . SER A 1 218 ? -1.051 -39.164 -21.914 1.00 45.44 218 SER A O 1
ATOM 1756 N N . SER A 1 219 ? -2.098 -37.629 -23.171 1.00 44.84 219 SER A N 1
ATOM 1757 C CA . SER A 1 219 ? -2.905 -38.578 -23.954 1.00 44.84 219 SER A CA 1
ATOM 1758 C C . SER A 1 219 ? -2.323 -38.930 -25.329 1.00 44.84 219 SER A C 1
ATOM 1760 O O . SER A 1 219 ? -2.750 -39.921 -25.910 1.00 44.84 219 SER A O 1
ATOM 1762 N N . GLU A 1 220 ? -1.340 -38.183 -25.844 1.00 45.72 220 GLU A N 1
ATOM 1763 C CA . GLU A 1 220 ? -0.754 -38.434 -27.177 1.00 45.72 220 GLU A CA 1
ATOM 1764 C C . GLU A 1 220 ? 0.583 -39.196 -27.159 1.00 45.72 220 GLU A C 1
ATOM 1766 O O . GLU A 1 220 ? 1.028 -39.658 -28.203 1.00 45.72 220 GLU A O 1
ATOM 1771 N N . ILE A 1 221 ? 1.199 -39.428 -25.993 1.00 47.00 221 ILE A N 1
ATOM 1772 C CA . ILE A 1 221 ? 2.474 -40.177 -25.890 1.00 47.00 221 ILE A CA 1
ATOM 1773 C C . ILE A 1 221 ? 2.259 -41.677 -25.573 1.00 47.00 221 ILE A C 1
ATOM 1775 O O . ILE A 1 221 ? 3.206 -42.455 -25.540 1.00 47.00 221 ILE A O 1
ATOM 1779 N N . LEU A 1 222 ? 1.010 -42.134 -25.414 1.00 43.78 222 LEU A N 1
ATOM 1780 C CA . LEU A 1 222 ? 0.684 -43.560 -25.216 1.00 43.78 222 LEU A CA 1
ATOM 1781 C C . LEU A 1 222 ? -0.019 -44.225 -26.413 1.00 43.78 222 LEU A C 1
ATOM 1783 O O . LEU A 1 222 ? -0.486 -45.354 -26.286 1.00 43.78 222 LEU A O 1
ATOM 1787 N N . LEU A 1 223 ? -0.079 -43.568 -27.579 1.00 42.09 223 LEU A N 1
ATOM 1788 C CA . LEU A 1 223 ? -0.696 -44.120 -28.797 1.00 42.09 223 LEU A CA 1
ATOM 1789 C C . LEU A 1 223 ? 0.157 -43.936 -30.065 1.00 42.09 223 LEU A C 1
ATOM 1791 O O . LEU A 1 223 ? -0.356 -43.690 -31.151 1.00 42.09 223 LEU A O 1
ATOM 1795 N N . THR A 1 224 ? 1.463 -44.141 -29.934 1.00 39.44 224 THR A N 1
ATOM 1796 C CA . THR A 1 224 ? 2.340 -44.611 -31.018 1.00 39.44 224 THR A CA 1
ATOM 1797 C C . THR A 1 224 ? 3.230 -45.677 -30.373 1.00 39.44 224 THR A C 1
ATOM 1799 O O . THR A 1 224 ? 3.935 -45.367 -29.418 1.00 39.44 224 THR A O 1
ATOM 1802 N N . GLY A 1 225 ? 3.097 -46.965 -30.686 1.00 39.72 225 GLY A N 1
ATOM 1803 C CA . GLY A 1 225 ? 3.262 -47.485 -32.039 1.00 39.72 225 GLY A CA 1
ATOM 1804 C C . GLY A 1 225 ? 4.738 -47.781 -32.222 1.00 39.72 225 GLY A C 1
ATOM 1805 O O . GLY A 1 225 ? 5.467 -46.800 -32.466 1.00 39.72 225 GLY A O 1
#

Foldseek 3Di:
DAPLVLLLQFPVLLLLLLLVLLPDPPSKDQLVVSLCVSPNQVNQVVVDDPVCVVVVHGGDSVSNVSNLVNCCLLQQWHQDPRMIGGRPPQDPQCSHSVRNSVCVLVSSVCSLPPPPSPVNQLLVLLLVVQLPDDQVPQDDDLVVVQVCCVVVVVCPVSVNCSPDRSSVVRSQRSCVSSQQWDWDADPNDIGIGGDNPVNCVSCVCVVPVVDPPVVPVVVPVVPDD